Protein AF-D7FZD8-F1 (afdb_monomer)

Nearest PDB structures (foldseek):
  8kb7-assembly1_A  TM=3.047E-01  e=3.919E-05  Homo sapiens
  7e9k-assembly1_A  TM=3.066E-01  e=3.919E-05  Bos taurus
  7e9k-assembly1_B  TM=3.162E-01  e=1.524E-04  Bos taurus
  8kb7-assembly1_B  TM=3.286E-01  e=3.004E-04  Homo sapiens
  8kb7-assembly1_D  TM=3.289E-01  e=3.846E-04  Homo sapiens

Solvent-accessible surface area (backbone atoms only — not comparable to full-atom values): 16915 Å² total; per-residue (Å²): 127,73,61,35,34,37,33,26,51,37,40,35,33,48,98,88,51,72,50,75,47,62,30,33,62,33,88,77,43,62,87,72,62,74,80,76,77,66,96,85,52,56,71,44,66,38,31,38,53,41,29,22,38,63,27,53,37,70,66,43,19,54,55,44,26,55,20,35,44,66,83,50,41,65,59,49,68,79,33,78,82,47,27,38,36,36,31,57,79,52,80,88,36,50,62,53,52,43,50,61,36,42,77,75,68,41,57,66,93,37,55,38,72,34,59,52,37,38,21,58,37,72,47,70,56,78,70,29,39,62,100,44,54,56,66,68,40,43,51,51,50,44,58,74,62,40,59,56,59,52,51,47,41,71,76,37,70,93,51,86,81,76,87,84,81,85,72,76,54,70,69,62,52,39,52,52,30,44,67,37,79,58,45,76,46,63,71,54,80,77,59,66,48,53,77,49,27,50,82,47,30,25,36,41,37,45,40,22,65,55,35,77,66,79,60,51,61,78,27,44,64,84,82,86,83,90,82,91,78,85,80,66,82,81,86,82,85,87,90,74,96,53,53,34,46,51,44,67,48,64,30,73,97,52,88,80,42,51,63,71,50,85,62,84,73,58,58,67,57,55,50,51,52,52,52,50,44,54,51,52,39,54,53,54,59,72,69,49,81,132

Radius of gyration: 23.18 Å; Cα contacts (8 Å, |Δi|>4): 447; chains: 1; bounding box: 53×37×74 Å

Organism: Ectocarpus siliculosus (NCBI:txid2880)

Mean predicted aligned error: 13.73 Å

Structure (mmCIF, N/CA/C/O backbone):
data_AF-D7FZD8-F1
#
_entry.id   AF-D7FZD8-F1
#
loop_
_atom_site.group_PDB
_atom_site.id
_atom_site.type_symbol
_atom_site.label_atom_id
_atom_site.label_alt_id
_atom_site.label_comp_id
_atom_site.label_asym_id
_atom_site.label_entity_id
_atom_site.label_seq_id
_atom_site.pdbx_PDB_ins_code
_atom_site.Cartn_x
_atom_site.Cartn_y
_atom_site.Cartn_z
_atom_site.occupancy
_atom_site.B_iso_or_equiv
_atom_site.auth_seq_id
_atom_site.auth_comp_id
_atom_site.auth_asym_id
_atom_site.auth_atom_id
_atom_site.pdbx_PDB_model_num
ATOM 1 N N . MET A 1 1 ? 12.758 -5.131 -33.859 1.00 65.00 1 MET A N 1
ATOM 2 C CA . MET A 1 1 ? 12.127 -4.155 -32.945 1.00 65.00 1 MET A CA 1
ATOM 3 C C . MET A 1 1 ? 13.054 -2.961 -32.854 1.00 65.00 1 MET A C 1
ATOM 5 O O . MET A 1 1 ? 14.249 -3.163 -33.013 1.0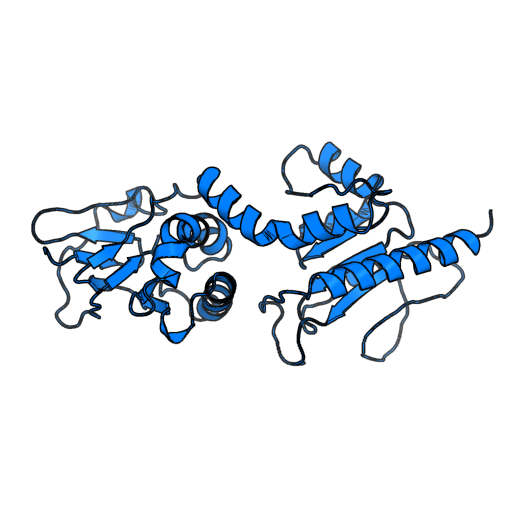0 65.00 1 MET A O 1
ATOM 9 N N . ALA A 1 2 ? 12.520 -1.748 -32.719 1.00 74.81 2 ALA A N 1
ATOM 10 C CA . ALA A 1 2 ? 13.360 -0.574 -32.500 1.00 74.81 2 ALA A CA 1
ATOM 11 C C . ALA A 1 2 ? 13.780 -0.540 -31.027 1.00 74.81 2 ALA A C 1
ATOM 13 O O . ALA A 1 2 ? 12.929 -0.743 -30.161 1.00 74.81 2 ALA A O 1
ATOM 14 N N . ASP A 1 3 ? 15.060 -0.288 -30.771 1.00 86.69 3 ASP A N 1
ATOM 15 C CA . ASP A 1 3 ? 15.600 -0.124 -29.423 1.00 86.69 3 ASP A CA 1
ATOM 16 C C . ASP A 1 3 ? 14.908 1.044 -28.715 1.00 86.69 3 ASP A C 1
ATOM 18 O O . ASP A 1 3 ? 14.736 2.121 -29.296 1.00 86.69 3 ASP A O 1
ATOM 22 N N . VAL A 1 4 ? 14.506 0.848 -27.457 1.00 94.00 4 VAL A N 1
ATOM 23 C CA . VAL A 1 4 ? 13.849 1.889 -26.661 1.00 94.00 4 VAL A CA 1
ATOM 24 C C . VAL A 1 4 ? 14.74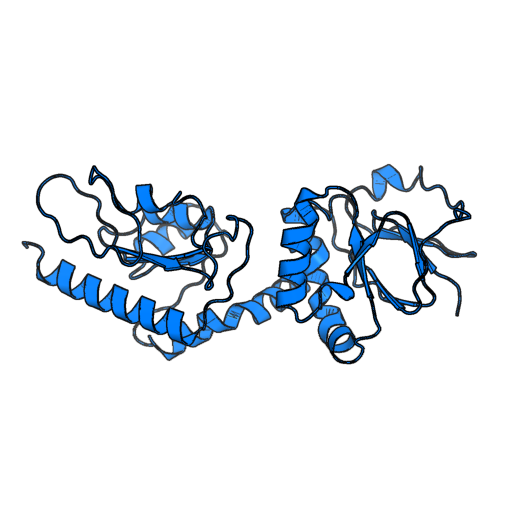2 2.281 -25.500 1.00 94.00 4 VAL A C 1
ATOM 26 O O . VAL A 1 4 ? 15.159 1.457 -24.690 1.00 94.00 4 VAL A O 1
ATOM 29 N N . TYR A 1 5 ? 14.983 3.576 -25.377 1.00 94.50 5 TYR A N 1
ATOM 30 C CA . TYR A 1 5 ? 15.711 4.161 -24.269 1.00 94.50 5 TYR A CA 1
ATOM 31 C C . TYR A 1 5 ? 14.741 4.870 -23.343 1.00 94.50 5 TYR A C 1
ATOM 33 O O . TYR A 1 5 ? 13.788 5.508 -23.797 1.00 94.50 5 TYR A O 1
ATOM 41 N N . PHE A 1 6 ? 14.984 4.788 -22.038 1.00 94.12 6 PHE A N 1
ATOM 42 C CA . PHE A 1 6 ? 14.217 5.554 -21.066 1.00 94.12 6 PHE A CA 1
ATOM 43 C C . PHE A 1 6 ? 15.036 5.972 -19.856 1.00 94.12 6 PHE A C 1
ATOM 45 O O . PHE A 1 6 ? 16.148 5.496 -19.630 1.00 94.12 6 PHE A O 1
ATOM 52 N N . ASN A 1 7 ? 14.509 6.909 -19.071 1.00 92.25 7 ASN A N 1
ATOM 53 C CA . ASN A 1 7 ? 15.199 7.425 -17.892 1.00 92.25 7 ASN A CA 1
ATOM 54 C C . ASN A 1 7 ? 14.341 7.387 -16.618 1.00 92.25 7 ASN A C 1
ATOM 56 O O . ASN A 1 7 ? 13.160 7.034 -16.630 1.00 92.25 7 ASN A O 1
ATOM 60 N N . SER A 1 8 ? 14.936 7.794 -15.495 1.00 91.38 8 SER A N 1
ATOM 61 C CA . SER A 1 8 ? 14.278 7.851 -14.183 1.00 91.38 8 SER A CA 1
ATOM 62 C C . SER A 1 8 ? 13.095 8.823 -14.114 1.00 91.38 8 SER A C 1
ATOM 64 O O . SER A 1 8 ? 12.335 8.771 -13.155 1.00 91.38 8 SER A O 1
ATOM 66 N N . PHE A 1 9 ? 12.942 9.717 -15.093 1.00 90.25 9 PHE A N 1
ATOM 67 C CA . PHE A 1 9 ? 11.817 10.650 -15.194 1.00 90.25 9 PHE A CA 1
ATOM 68 C C . PHE A 1 9 ? 10.656 10.097 -16.024 1.00 90.25 9 PHE A C 1
ATOM 70 O O . PHE A 1 9 ? 9.618 10.749 -16.109 1.00 90.25 9 PHE A O 1
ATOM 77 N N . GLY A 1 10 ? 10.820 8.909 -16.610 1.00 89.81 10 GLY A N 1
ATOM 78 C CA . GLY A 1 10 ? 9.840 8.314 -17.510 1.00 89.81 10 GLY A CA 1
ATOM 79 C C . GLY A 1 10 ? 9.892 8.894 -18.920 1.00 89.81 10 GLY A C 1
ATOM 80 O O . GLY A 1 10 ? 8.944 8.723 -19.657 1.00 89.81 10 GLY A O 1
ATOM 81 N N . PHE A 1 11 ? 10.943 9.604 -19.334 1.00 91.81 11 PHE A N 1
ATOM 82 C CA . PHE A 1 11 ? 11.069 9.980 -20.749 1.00 91.81 11 PHE A CA 1
ATOM 83 C C . PHE A 1 11 ? 11.517 8.774 -21.557 1.00 91.81 11 PHE A C 1
ATOM 85 O O . PHE A 1 11 ? 12.423 8.074 -21.107 1.00 91.81 11 PHE A O 1
ATOM 92 N N . PHE A 1 12 ? 10.912 8.572 -22.727 1.00 91.00 12 PHE A N 1
ATOM 93 C CA . PHE A 1 12 ? 11.214 7.469 -23.637 1.00 91.00 12 PHE A CA 1
ATOM 94 C C . PHE A 1 12 ? 11.629 8.013 -24.997 1.00 91.00 12 PHE A C 1
ATOM 96 O O . PHE A 1 12 ? 11.088 9.023 -25.451 1.00 91.00 12 PHE A O 1
ATOM 103 N N . TRP A 1 13 ? 12.573 7.360 -25.659 1.00 92.44 13 TRP A N 1
ATOM 104 C CA . TRP A 1 13 ? 12.990 7.736 -27.002 1.00 92.44 13 TRP A CA 1
ATOM 105 C C . TRP A 1 13 ? 13.622 6.563 -27.739 1.00 92.44 13 TRP A C 1
ATOM 107 O O . TRP A 1 13 ? 14.098 5.611 -27.124 1.00 92.44 13 TRP A O 1
ATOM 117 N N . ASN A 1 14 ? 13.635 6.657 -29.059 1.00 90.44 14 ASN A N 1
ATOM 118 C CA . ASN A 1 14 ? 14.442 5.823 -29.937 1.00 90.44 14 ASN A CA 1
ATOM 119 C C . ASN A 1 14 ? 15.155 6.726 -30.961 1.00 90.44 14 ASN A C 1
ATOM 121 O O . ASN A 1 14 ? 15.325 7.929 -30.738 1.00 90.44 14 ASN A O 1
ATOM 125 N N . ASP A 1 15 ? 15.609 6.140 -32.061 1.00 85.38 15 ASP A N 1
ATOM 126 C CA . ASP A 1 15 ? 16.259 6.827 -33.176 1.00 85.38 15 ASP A CA 1
ATOM 127 C C . ASP A 1 15 ? 15.338 7.815 -33.919 1.00 85.38 15 ASP A C 1
ATOM 129 O O . ASP A 1 15 ? 15.829 8.776 -34.515 1.00 85.38 15 ASP A O 1
ATOM 133 N N . LYS A 1 16 ? 14.016 7.616 -33.868 1.00 86.50 16 LYS A N 1
ATOM 134 C CA . LYS A 1 16 ? 13.024 8.371 -34.656 1.00 86.50 16 LYS A CA 1
ATOM 135 C C . LYS A 1 16 ? 12.164 9.306 -33.816 1.00 86.50 16 LYS A C 1
ATOM 137 O O . LYS A 1 16 ? 11.913 10.444 -34.205 1.00 86.50 16 LYS A O 1
ATOM 142 N N . ASP A 1 17 ? 11.750 8.835 -32.650 1.00 88.81 17 ASP A N 1
ATOM 143 C CA . ASP A 1 17 ? 10.683 9.407 -31.850 1.00 88.81 17 ASP A CA 1
ATOM 144 C C . ASP A 1 17 ? 11.118 9.622 -30.401 1.00 88.81 17 ASP A C 1
ATOM 146 O O . ASP A 1 17 ? 12.007 8.963 -29.857 1.00 88.81 17 ASP A O 1
ATOM 150 N N . SER A 1 18 ? 10.435 10.553 -29.739 1.00 88.25 18 SER A N 1
ATOM 151 C CA . SER A 1 18 ? 10.536 10.731 -28.294 1.00 88.25 18 SER A CA 1
ATOM 152 C C . SER A 1 18 ? 9.159 10.944 -27.695 1.00 88.25 18 SER A C 1
ATOM 154 O O . SER A 1 18 ? 8.407 11.800 -28.163 1.00 88.25 18 SER A O 1
ATOM 156 N N . VAL A 1 19 ? 8.865 10.223 -26.621 1.00 87.88 19 VAL A N 1
ATOM 157 C CA . VAL A 1 19 ? 7.636 10.352 -25.848 1.00 87.88 19 VAL A CA 1
ATOM 158 C C . VAL A 1 19 ? 7.975 10.960 -24.495 1.00 87.88 19 VAL A C 1
ATOM 160 O O . VAL A 1 19 ? 8.707 10.389 -23.683 1.00 87.88 19 VAL A O 1
ATOM 163 N N . VAL A 1 20 ? 7.406 12.135 -24.246 1.00 86.00 20 VAL A N 1
ATOM 164 C CA . VAL A 1 20 ? 7.428 12.794 -22.942 1.00 86.00 20 VAL A CA 1
ATOM 165 C C . VAL A 1 20 ? 6.068 12.531 -22.294 1.00 86.00 20 VAL A C 1
ATOM 167 O O . VAL A 1 20 ? 5.099 13.209 -22.646 1.00 86.00 20 VAL A O 1
ATOM 170 N N . PRO A 1 21 ? 5.934 11.537 -21.395 1.00 83.31 21 PRO A N 1
ATOM 171 C CA . PRO A 1 21 ? 4.668 11.303 -20.722 1.00 83.31 21 PRO A CA 1
ATOM 172 C C . PRO A 1 21 ? 4.262 12.522 -19.908 1.00 83.31 21 PRO A C 1
ATOM 174 O O . PRO A 1 21 ? 5.095 13.278 -19.401 1.00 83.31 21 PRO A O 1
ATOM 177 N N . ASN A 1 22 ? 2.956 12.671 -19.728 1.00 82.56 22 ASN A N 1
ATOM 178 C CA . ASN A 1 22 ? 2.372 13.728 -18.918 1.00 82.56 22 ASN A CA 1
ATOM 179 C C . ASN A 1 22 ? 2.521 13.402 -17.419 1.00 82.56 22 ASN A C 1
ATOM 181 O O . ASN A 1 22 ? 1.531 13.220 -16.725 1.00 82.56 22 ASN A O 1
ATOM 185 N N . ALA A 1 23 ? 3.762 13.278 -16.947 1.00 81.44 23 ALA A N 1
ATOM 186 C CA . ALA A 1 23 ? 4.138 12.940 -15.575 1.00 81.44 23 ALA A CA 1
ATOM 187 C C . ALA A 1 23 ? 4.729 14.158 -14.841 1.00 81.44 23 ALA A C 1
ATOM 189 O O . ALA A 1 23 ? 4.916 15.233 -15.427 1.00 81.44 23 ALA A O 1
ATOM 190 N N . CYS A 1 24 ? 5.049 14.014 -13.553 1.00 77.50 24 CYS A N 1
ATOM 191 C CA . CYS A 1 24 ? 5.733 15.064 -12.796 1.00 77.50 24 CYS A CA 1
ATOM 192 C C . CYS A 1 24 ? 7.026 15.523 -13.485 1.00 77.50 24 CYS A C 1
ATOM 194 O O . CYS A 1 24 ? 7.810 14.708 -13.968 1.00 77.50 24 CYS A O 1
ATOM 196 N N . LEU A 1 25 ? 7.259 16.840 -13.499 1.00 80.00 25 LEU A N 1
ATOM 197 C CA . LEU A 1 25 ? 8.424 17.506 -14.107 1.00 80.00 25 LEU A CA 1
ATOM 198 C C . LEU A 1 25 ? 8.542 17.403 -15.639 1.00 80.00 25 LEU A C 1
ATOM 200 O O . LEU A 1 25 ? 9.464 17.987 -16.206 1.00 80.00 25 LEU A O 1
ATOM 204 N N . SER A 1 26 ? 7.602 16.749 -16.327 1.00 78.12 26 SER A N 1
ATOM 205 C CA . SER A 1 26 ? 7.619 16.601 -17.792 1.00 78.12 26 SER A CA 1
ATOM 206 C C . SER A 1 26 ? 7.700 17.938 -18.535 1.00 78.12 26 SER A C 1
ATOM 208 O O . SER A 1 26 ? 8.578 18.135 -19.371 1.00 78.12 26 SER A O 1
ATOM 210 N N . ARG A 1 27 ? 6.851 18.904 -18.162 1.00 74.88 27 ARG A N 1
ATOM 211 C CA . ARG A 1 27 ? 6.825 20.249 -18.767 1.00 74.88 27 ARG A CA 1
ATOM 212 C C . ARG A 1 27 ? 8.081 21.074 -18.494 1.00 74.88 27 ARG A C 1
ATOM 214 O O . ARG A 1 27 ? 8.435 21.917 -19.306 1.00 74.88 27 ARG A O 1
ATOM 221 N N . GLN A 1 28 ? 8.730 20.857 -17.352 1.00 76.94 28 GLN A N 1
ATOM 222 C CA . GLN A 1 28 ? 9.912 21.622 -16.946 1.00 76.94 28 GLN A CA 1
ATOM 223 C C . GLN A 1 28 ? 11.194 21.062 -17.570 1.00 76.94 28 GLN A C 1
ATOM 225 O O . GLN A 1 28 ? 12.091 21.823 -17.917 1.00 76.94 28 GLN A O 1
ATOM 230 N N . LEU A 1 29 ? 11.278 19.737 -17.721 1.00 76.44 29 LEU A N 1
ATOM 231 C CA . LEU A 1 29 ? 12.498 19.051 -18.148 1.00 76.44 29 LEU A CA 1
ATOM 232 C C . LEU A 1 29 ? 12.482 18.599 -19.612 1.00 76.44 29 LEU A C 1
ATOM 234 O O . LEU A 1 29 ? 13.539 18.232 -20.121 1.00 76.44 29 LEU A O 1
ATOM 238 N N . GLY A 1 30 ? 11.338 18.657 -20.303 1.00 68.44 30 GLY A N 1
ATOM 239 C CA . GLY A 1 30 ? 11.232 18.258 -21.713 1.00 68.44 30 GLY A CA 1
ATOM 240 C C . GLY A 1 30 ? 12.211 18.997 -22.635 1.00 68.44 30 GLY A C 1
ATOM 241 O O . GLY A 1 30 ? 12.759 18.393 -23.550 1.00 68.44 30 GLY A O 1
ATOM 242 N N . ASN A 1 31 ? 12.521 20.262 -22.333 1.00 63.31 31 ASN A N 1
ATOM 243 C CA . ASN A 1 31 ? 13.456 21.079 -23.118 1.00 63.31 31 ASN A CA 1
ATOM 244 C C . ASN A 1 31 ? 14.938 20.803 -22.804 1.00 63.31 31 ASN A C 1
ATOM 246 O O . ASN A 1 31 ? 15.805 21.159 -23.593 1.00 63.31 31 ASN A O 1
ATOM 250 N N . ILE A 1 32 ? 15.241 20.175 -21.661 1.00 65.50 32 ILE A N 1
ATOM 251 C CA . ILE A 1 32 ? 16.613 19.862 -21.203 1.00 65.50 32 ILE A CA 1
ATOM 252 C C . ILE A 1 32 ? 16.953 18.394 -21.528 1.00 65.50 32 ILE A C 1
ATOM 254 O O . ILE A 1 32 ? 17.961 17.832 -21.095 1.00 65.50 32 ILE A O 1
ATOM 258 N N . PHE A 1 33 ? 16.089 17.727 -22.293 1.00 69.81 33 PHE A N 1
ATOM 259 C CA . PHE A 1 33 ? 16.197 16.310 -22.557 1.00 69.81 33 PHE A CA 1
ATOM 260 C C . PHE A 1 33 ? 17.354 15.997 -23.521 1.00 69.81 33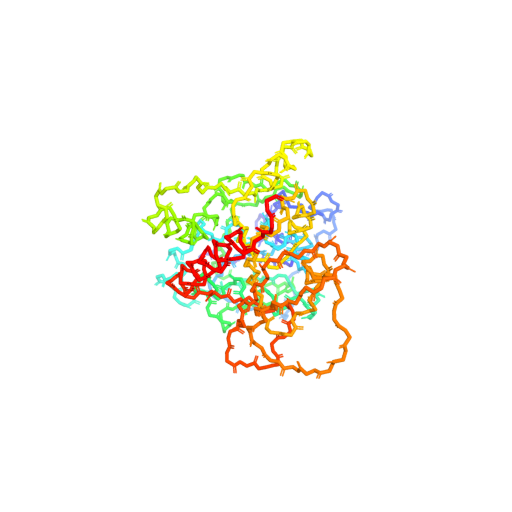 PHE A C 1
ATOM 262 O O . PHE A 1 33 ? 17.215 16.051 -24.741 1.00 69.81 33 PHE A O 1
ATOM 269 N N . ASN A 1 34 ? 18.517 15.655 -22.960 1.00 68.00 34 ASN A N 1
ATOM 270 C CA . ASN A 1 34 ? 19.664 15.203 -23.737 1.00 68.00 34 ASN A CA 1
ATOM 271 C C . ASN A 1 34 ? 19.446 13.759 -24.223 1.00 68.00 34 ASN A C 1
ATOM 273 O O . ASN A 1 34 ? 19.528 12.812 -23.430 1.00 68.00 34 ASN A O 1
ATOM 277 N N . ARG A 1 35 ? 19.200 13.626 -25.533 1.00 70.69 35 ARG A N 1
ATOM 278 C CA . ARG A 1 35 ? 19.007 12.360 -26.261 1.00 70.69 35 ARG A CA 1
ATOM 279 C C . ARG A 1 35 ? 20.288 11.542 -26.427 1.00 70.69 35 ARG A C 1
ATOM 281 O O . ARG A 1 35 ? 20.219 10.447 -26.978 1.00 70.69 35 ARG A O 1
ATOM 288 N N . SER A 1 36 ? 21.441 12.039 -25.972 1.00 74.56 36 SER A N 1
ATOM 289 C CA . SER A 1 36 ? 22.679 11.274 -26.058 1.00 74.56 36 SER A CA 1
ATOM 290 C C . SER A 1 36 ? 22.541 9.942 -25.314 1.00 74.56 36 SER A C 1
ATOM 292 O O . SER A 1 36 ? 22.185 9.887 -24.126 1.00 74.56 36 SER A O 1
ATOM 294 N N . VAL A 1 37 ? 22.801 8.865 -26.056 1.00 70.62 37 VAL A N 1
ATOM 295 C CA . VAL A 1 37 ? 22.901 7.501 -25.542 1.00 70.62 37 VAL A CA 1
ATOM 296 C C . VAL A 1 37 ? 24.269 7.387 -24.863 1.00 70.62 37 VAL A C 1
ATOM 298 O O . VAL A 1 37 ? 25.289 7.562 -25.531 1.00 70.62 37 VAL A O 1
ATOM 301 N N . PRO A 1 38 ? 24.335 7.187 -23.536 1.00 71.81 38 PRO A N 1
ATOM 302 C CA . PRO A 1 38 ? 25.599 6.926 -22.859 1.00 71.81 38 PRO A CA 1
ATOM 303 C C . PRO A 1 38 ? 26.207 5.611 -23.364 1.00 71.81 38 PRO A C 1
ATOM 305 O O . PRO A 1 38 ? 25.471 4.662 -23.612 1.00 71.81 38 PRO A O 1
ATOM 308 N N . LEU A 1 39 ? 27.537 5.543 -23.464 1.00 71.19 39 LEU A N 1
ATOM 309 C CA . LEU A 1 39 ? 28.256 4.333 -23.895 1.00 71.19 39 LEU A CA 1
ATOM 310 C C . LEU A 1 39 ? 28.124 3.158 -22.908 1.00 71.19 39 LEU A C 1
ATOM 312 O O . LEU A 1 39 ? 28.308 2.016 -23.306 1.00 71.19 39 LEU A O 1
ATOM 316 N N . ASP A 1 40 ? 27.797 3.438 -21.645 1.00 79.19 40 ASP A N 1
ATOM 317 C CA . ASP A 1 40 ? 27.652 2.451 -20.571 1.00 79.19 40 ASP A CA 1
ATOM 318 C C . ASP A 1 40 ? 26.252 2.564 -19.949 1.00 79.19 40 ASP A C 1
ATOM 320 O O . ASP A 1 40 ? 26.042 3.183 -18.901 1.00 79.19 40 ASP A O 1
ATOM 324 N N . ILE A 1 41 ? 25.250 2.085 -20.690 1.00 90.31 41 ILE A N 1
ATOM 325 C CA . ILE A 1 41 ? 23.847 2.099 -20.276 1.00 90.31 41 ILE A CA 1
ATOM 326 C C . ILE A 1 41 ? 23.397 0.682 -19.926 1.00 90.31 41 ILE A C 1
ATOM 328 O O . ILE A 1 41 ? 23.604 -0.255 -20.694 1.00 90.31 41 ILE A O 1
ATOM 332 N N . GLU A 1 42 ? 22.759 0.527 -18.764 1.00 93.12 42 GLU A N 1
ATOM 333 C CA . GLU A 1 42 ? 22.149 -0.747 -18.380 1.00 93.12 42 GLU A CA 1
ATOM 334 C C . GLU A 1 42 ? 21.127 -1.169 -19.447 1.00 93.12 42 GLU A C 1
ATOM 336 O O . GLU A 1 42 ? 20.300 -0.359 -19.879 1.00 93.12 42 GLU A O 1
ATOM 341 N N . SER A 1 43 ? 21.195 -2.432 -19.870 1.00 94.94 43 SER A N 1
ATOM 342 C CA . SER A 1 43 ? 20.386 -2.978 -20.957 1.00 94.94 43 SER A CA 1
ATOM 343 C C . SER A 1 43 ? 19.580 -4.182 -20.485 1.00 94.94 43 SER A C 1
ATOM 345 O O . SER A 1 43 ? 20.130 -5.091 -19.864 1.00 94.94 43 SER A O 1
ATOM 347 N N . PHE A 1 44 ? 18.291 -4.216 -20.820 1.00 95.75 44 PHE A N 1
ATOM 348 C CA . PHE A 1 44 ? 17.399 -5.338 -20.519 1.00 95.75 44 PHE A CA 1
ATOM 349 C C . PHE A 1 44 ? 16.651 -5.789 -21.773 1.00 95.75 44 PHE A C 1
ATOM 351 O O . PHE A 1 44 ? 16.366 -4.992 -22.661 1.00 95.75 44 PHE A O 1
ATOM 358 N N . GLU A 1 45 ? 16.289 -7.066 -21.853 1.00 96.56 45 GLU A N 1
ATOM 359 C CA . GLU A 1 45 ? 15.499 -7.554 -22.987 1.00 96.56 45 GLU A CA 1
ATOM 360 C C . GLU A 1 45 ? 14.062 -7.011 -22.930 1.00 96.56 45 GLU A C 1
ATOM 362 O O . GLU A 1 45 ? 13.596 -6.393 -23.886 1.00 96.56 45 GLU A O 1
ATOM 367 N N . LYS A 1 46 ? 13.382 -7.182 -21.787 1.00 97.44 46 LYS A N 1
ATOM 368 C CA . LYS A 1 46 ? 11.987 -6.769 -21.570 1.00 97.44 46 LYS A CA 1
ATOM 369 C C . LYS A 1 46 ? 11.827 -6.084 -20.219 1.00 97.44 46 LYS A C 1
ATOM 371 O O . LYS A 1 46 ? 12.305 -6.587 -19.198 1.00 97.44 46 LYS A O 1
ATOM 376 N N . VAL A 1 47 ? 11.119 -4.958 -20.196 1.00 97.44 47 VAL A N 1
ATOM 377 C CA . VAL A 1 47 ? 10.923 -4.182 -18.968 1.00 97.44 47 VAL A CA 1
ATOM 378 C C . VAL A 1 47 ? 9.550 -3.520 -18.898 1.00 97.44 47 VAL A C 1
ATOM 380 O O . VAL A 1 47 ? 9.091 -2.915 -19.863 1.00 97.44 47 VAL A O 1
ATOM 383 N N . VAL A 1 48 ? 8.909 -3.589 -17.732 1.00 97.69 48 VAL A N 1
ATOM 384 C CA . VAL A 1 48 ? 7.786 -2.717 -17.364 1.00 97.69 48 VAL A CA 1
ATOM 385 C C . VAL A 1 48 ? 8.340 -1.449 -16.731 1.00 97.69 48 VAL A C 1
ATOM 387 O O . VAL A 1 48 ? 9.128 -1.513 -15.785 1.00 97.69 48 VAL A O 1
ATOM 390 N N . VAL A 1 49 ? 7.923 -0.284 -17.228 1.00 96.31 49 VAL A N 1
ATOM 391 C CA . VAL A 1 49 ? 8.487 0.999 -16.787 1.00 96.31 49 VAL A CA 1
ATOM 392 C C . VAL A 1 49 ? 7.542 1.749 -15.851 1.00 96.31 49 VAL A C 1
ATOM 394 O O . VAL A 1 49 ? 6.522 2.298 -16.268 1.00 96.31 49 VAL A O 1
ATOM 397 N N . LEU A 1 50 ? 7.933 1.840 -14.576 1.00 95.81 50 LEU A N 1
ATOM 398 C CA . LEU A 1 50 ? 7.248 2.617 -13.534 1.00 95.81 50 LEU A CA 1
ATOM 399 C C . LEU A 1 50 ? 7.986 3.913 -13.169 1.00 95.81 50 LEU A C 1
ATOM 401 O O . LEU A 1 50 ? 7.615 4.599 -12.210 1.00 95.81 50 LEU A O 1
ATOM 405 N N . THR A 1 51 ? 9.034 4.275 -13.912 1.00 94.88 51 THR A N 1
ATOM 406 C CA . THR A 1 51 ? 9.789 5.506 -13.666 1.00 94.88 51 THR A CA 1
ATOM 407 C C . THR A 1 51 ? 8.923 6.743 -13.901 1.00 94.88 51 THR A C 1
ATOM 409 O O . THR A 1 51 ? 8.049 6.764 -14.770 1.00 94.88 51 THR A O 1
ATOM 412 N N . GLN A 1 52 ? 9.142 7.770 -13.079 1.00 91.31 52 GLN A N 1
ATOM 413 C CA . GLN A 1 52 ? 8.573 9.105 -13.244 1.00 91.31 52 GLN A CA 1
ATOM 414 C C . GLN A 1 52 ? 9.310 10.122 -12.365 1.00 91.31 52 GLN A C 1
ATOM 416 O O . GLN A 1 52 ? 9.975 9.758 -11.387 1.00 91.31 52 GLN A O 1
ATOM 421 N N . GLY A 1 53 ? 9.144 11.415 -12.663 1.00 88.31 53 GLY A N 1
ATOM 422 C CA . GLY A 1 53 ? 9.583 12.484 -11.766 1.00 88.31 53 GLY A CA 1
ATOM 423 C C . GLY A 1 53 ? 9.008 12.303 -10.357 1.00 88.31 53 GLY A C 1
ATOM 424 O O . GLY A 1 53 ? 7.824 12.041 -10.203 1.00 88.31 53 GLY A O 1
ATOM 425 N N . TYR A 1 54 ? 9.859 12.406 -9.333 1.00 87.94 54 TYR A N 1
ATOM 426 C CA . TYR A 1 54 ? 9.506 12.159 -7.923 1.00 87.94 54 TYR A CA 1
ATOM 427 C C . TYR A 1 54 ? 8.954 10.764 -7.599 1.00 87.94 54 TYR A C 1
ATOM 429 O O . TYR A 1 54 ? 8.529 10.553 -6.467 1.00 87.94 54 TYR A O 1
ATOM 437 N N . GLY A 1 55 ? 8.992 9.793 -8.518 1.00 87.25 55 GLY A N 1
ATOM 438 C CA . GLY A 1 55 ? 8.438 8.453 -8.286 1.00 87.25 55 GLY A CA 1
ATOM 439 C C . GLY A 1 55 ? 9.136 7.647 -7.183 1.00 87.25 55 GLY A C 1
ATOM 440 O O . GLY A 1 55 ? 8.696 6.555 -6.868 1.00 87.25 55 GLY A O 1
ATOM 441 N N . ASP A 1 56 ? 10.212 8.168 -6.593 1.00 86.00 56 ASP A N 1
ATOM 442 C CA . ASP A 1 56 ? 10.909 7.649 -5.411 1.00 86.00 56 ASP A CA 1
ATOM 443 C C . ASP A 1 56 ? 10.452 8.322 -4.102 1.00 86.00 56 ASP A C 1
ATOM 445 O O . ASP A 1 56 ? 11.084 8.192 -3.055 1.00 86.00 56 ASP A O 1
ATOM 449 N N . SER A 1 57 ? 9.425 9.165 -4.155 1.00 82.88 57 SER A N 1
ATOM 450 C CA . SER A 1 57 ? 8.751 9.682 -2.969 1.00 82.88 57 SER A CA 1
ATOM 451 C C . SER A 1 57 ? 7.491 8.877 -2.724 1.00 82.88 57 SER A C 1
ATOM 453 O O . SER A 1 57 ? 6.824 8.476 -3.670 1.00 82.88 57 SER A O 1
ATOM 455 N N . TYR A 1 58 ? 7.173 8.638 -1.455 1.00 75.56 58 TYR A N 1
ATOM 456 C CA . TYR A 1 58 ? 6.137 7.686 -1.070 1.00 75.56 58 TYR A CA 1
ATOM 457 C C . TYR A 1 58 ? 4.799 7.930 -1.784 1.00 75.56 58 TYR A C 1
ATOM 459 O O . TYR A 1 58 ? 4.284 7.033 -2.443 1.00 75.56 58 TYR A O 1
ATOM 467 N N . TYR A 1 59 ? 4.285 9.165 -1.735 1.00 80.44 59 TYR A N 1
ATOM 468 C CA . TYR A 1 59 ? 3.029 9.528 -2.397 1.00 80.44 59 TYR A CA 1
ATOM 469 C C . TYR A 1 59 ? 3.083 9.258 -3.904 1.00 80.44 59 TYR A C 1
ATOM 471 O O . TYR A 1 59 ? 2.267 8.507 -4.426 1.00 80.44 59 TYR A O 1
ATOM 479 N N . HIS A 1 60 ? 4.069 9.829 -4.597 1.00 84.69 60 HIS A N 1
ATOM 480 C CA . HIS A 1 60 ? 4.195 9.687 -6.045 1.00 84.69 60 HIS A CA 1
ATOM 481 C C . HIS A 1 60 ? 4.479 8.236 -6.450 1.00 84.69 60 HIS A C 1
ATOM 483 O O . HIS A 1 60 ? 4.060 7.796 -7.513 1.00 84.69 60 HIS A O 1
ATOM 489 N N . PHE A 1 61 ? 5.151 7.448 -5.614 1.00 88.50 61 PHE A N 1
ATOM 490 C CA . PHE A 1 61 ? 5.302 6.031 -5.889 1.00 88.50 61 PHE A CA 1
ATOM 491 C C . PHE A 1 61 ? 3.949 5.325 -5.807 1.00 88.50 61 PHE A C 1
ATOM 493 O O . PHE A 1 61 ? 3.492 4.788 -6.806 1.00 88.50 61 PHE A O 1
ATOM 500 N N . VAL A 1 62 ? 3.277 5.365 -4.657 1.00 78.38 62 VAL A N 1
ATOM 501 C CA . VAL A 1 62 ? 2.052 4.586 -4.411 1.00 78.38 62 VAL A CA 1
ATOM 502 C C . VAL A 1 62 ? 0.906 5.027 -5.323 1.00 78.38 62 VAL A C 1
ATOM 504 O O . VAL A 1 62 ? 0.230 4.209 -5.944 1.00 78.38 62 VAL A O 1
ATOM 507 N N . VAL A 1 63 ? 0.695 6.336 -5.424 1.00 77.88 63 VAL A N 1
ATOM 508 C CA . VAL A 1 63 ? -0.496 6.910 -6.054 1.00 77.88 63 VAL A CA 1
ATOM 509 C C . VAL A 1 63 ? -0.350 7.020 -7.574 1.00 77.88 63 VAL A C 1
ATOM 511 O O . VAL A 1 63 ? -1.337 6.913 -8.300 1.00 77.88 63 VAL A O 1
ATOM 514 N N . GLU A 1 64 ? 0.864 7.195 -8.088 1.00 83.75 64 GLU A N 1
ATOM 515 C CA . GLU A 1 64 ? 1.091 7.509 -9.506 1.00 83.75 64 GLU A CA 1
ATOM 516 C C . GLU A 1 64 ? 1.945 6.460 -10.232 1.00 83.75 64 GLU A C 1
ATOM 518 O O . GLU A 1 64 ? 1.703 6.180 -11.402 1.00 83.75 64 GLU A O 1
ATOM 523 N N . SER A 1 65 ? 2.922 5.826 -9.575 1.00 91.38 65 SER A N 1
ATOM 524 C CA . SER A 1 65 ? 3.705 4.742 -10.190 1.00 91.38 65 SER A CA 1
ATOM 525 C C . SER A 1 65 ? 3.077 3.371 -9.992 1.00 91.38 65 SER A C 1
ATOM 527 O O . SER A 1 65 ? 2.735 2.709 -10.968 1.00 91.38 65 SER A O 1
ATOM 529 N N . LEU A 1 66 ? 2.920 2.949 -8.742 1.00 88.75 66 LEU A N 1
ATOM 530 C CA . LEU A 1 66 ? 2.440 1.630 -8.353 1.00 88.75 66 LEU A CA 1
ATOM 531 C C . LEU A 1 66 ? 1.010 1.390 -8.829 1.00 88.75 66 LEU A C 1
ATOM 533 O O . LEU A 1 66 ? 0.708 0.313 -9.331 1.00 88.75 66 LEU A O 1
ATOM 537 N N . SER A 1 67 ? 0.152 2.410 -8.747 1.00 84.06 67 SER A N 1
ATOM 538 C CA . SER A 1 67 ? -1.235 2.327 -9.210 1.00 84.06 67 SER A CA 1
ATOM 539 C C . SER A 1 67 ? -1.366 1.950 -10.684 1.00 84.06 67 SER A C 1
ATOM 541 O O . SER A 1 67 ? -2.408 1.440 -11.066 1.00 84.06 67 SER A O 1
ATOM 543 N N . ARG A 1 68 ? -0.329 2.141 -11.512 1.00 90.19 68 ARG A N 1
ATOM 544 C CA . ARG A 1 68 ? -0.323 1.743 -12.928 1.00 90.19 68 ARG A CA 1
ATOM 545 C C . ARG A 1 68 ? -0.016 0.261 -13.146 1.00 90.19 68 ARG A C 1
ATOM 547 O O . ARG A 1 68 ? -0.337 -0.272 -14.205 1.00 90.19 68 ARG A O 1
ATOM 554 N N . LEU A 1 69 ? 0.606 -0.397 -12.168 1.00 91.44 69 LEU A N 1
ATOM 555 C CA . LEU A 1 69 ? 1.048 -1.786 -12.276 1.00 91.44 69 LEU A CA 1
ATOM 556 C C . LEU A 1 69 ? -0.092 -2.800 -12.476 1.00 91.44 69 LEU A C 1
ATOM 558 O O . LEU A 1 69 ? 0.096 -3.691 -13.300 1.00 91.44 69 LEU A O 1
ATOM 562 N N . PRO A 1 70 ? -1.274 -2.672 -11.829 1.00 87.06 70 PRO A N 1
ATOM 563 C CA . PRO A 1 70 ? -2.401 -3.583 -12.039 1.00 87.06 70 PRO A CA 1
ATOM 564 C C . PRO A 1 70 ? -2.799 -3.782 -13.507 1.00 87.06 70 PRO A C 1
ATOM 566 O O . PRO A 1 70 ? -3.243 -4.863 -13.866 1.00 87.06 70 PRO A O 1
ATOM 569 N N . VAL A 1 71 ? -2.597 -2.778 -14.369 1.00 88.81 71 VAL A N 1
ATOM 570 C CA . VAL A 1 71 ? -2.917 -2.853 -15.810 1.00 88.81 71 VAL A CA 1
ATOM 571 C C . VAL A 1 71 ? -2.066 -3.898 -16.544 1.00 88.81 71 VAL A C 1
ATOM 573 O O . VAL A 1 71 ? -2.477 -4.413 -17.577 1.00 88.81 71 VAL A O 1
ATOM 576 N N . VAL A 1 72 ? -0.876 -4.205 -16.026 1.00 94.56 72 VAL A N 1
ATOM 577 C CA . VAL A 1 72 ? 0.092 -5.130 -16.639 1.00 94.56 72 VAL A CA 1
ATOM 578 C C . VAL A 1 72 ? 0.482 -6.266 -15.693 1.00 94.56 72 VAL A C 1
ATOM 580 O O . VAL A 1 72 ? 1.485 -6.944 -15.913 1.00 94.56 72 VAL A O 1
ATOM 583 N N . LEU A 1 73 ? -0.279 -6.464 -14.614 1.00 90.44 73 LEU A N 1
ATOM 584 C CA . LEU A 1 73 ? 0.106 -7.389 -13.557 1.00 90.44 73 LEU A CA 1
ATOM 585 C C . LEU A 1 73 ? 0.045 -8.847 -14.012 1.00 90.44 73 LEU A C 1
ATOM 587 O O . LEU A 1 73 ? 0.960 -9.610 -13.715 1.00 90.44 73 LEU A O 1
ATOM 591 N N . ASP A 1 74 ? -0.983 -9.212 -14.775 1.00 91.75 74 ASP A N 1
ATOM 592 C CA . ASP A 1 74 ? -1.128 -10.570 -15.309 1.00 91.75 74 ASP A CA 1
ATOM 593 C C . ASP A 1 74 ? 0.021 -10.900 -16.271 1.00 91.75 74 ASP A C 1
ATOM 595 O O . ASP A 1 74 ? 0.659 -11.941 -16.144 1.00 91.75 74 ASP A O 1
ATOM 599 N N . VAL A 1 75 ? 0.414 -9.934 -17.112 1.00 95.94 75 VAL A N 1
ATOM 600 C CA . VAL A 1 75 ? 1.595 -10.052 -17.982 1.00 95.94 75 VAL A CA 1
ATOM 601 C C . VAL A 1 75 ? 2.864 -10.297 -17.160 1.00 95.94 75 VAL A C 1
ATOM 603 O O . VAL A 1 75 ? 3.667 -11.157 -17.514 1.00 95.94 75 VAL A O 1
ATOM 606 N N . LEU A 1 76 ? 3.056 -9.583 -16.045 1.00 95.75 76 LEU A N 1
ATOM 607 C CA . LEU A 1 76 ? 4.220 -9.781 -15.172 1.00 95.75 76 LEU A CA 1
ATOM 608 C C . LEU A 1 76 ? 4.223 -11.136 -14.458 1.00 95.75 76 LEU A C 1
ATOM 610 O O . LEU A 1 76 ? 5.309 -11.666 -14.203 1.00 95.75 76 LEU A O 1
ATOM 614 N N . LYS A 1 77 ? 3.048 -11.677 -14.121 1.00 91.38 77 LYS A N 1
ATOM 615 C CA . LYS A 1 77 ? 2.901 -12.993 -13.483 1.00 91.38 77 LYS A CA 1
ATOM 616 C C . LYS A 1 77 ? 3.168 -14.131 -14.464 1.00 91.38 77 LYS A C 1
ATOM 618 O O . LYS A 1 77 ? 3.852 -15.084 -14.109 1.00 91.38 77 LYS A O 1
ATOM 623 N N . GLU A 1 78 ? 2.682 -14.003 -15.693 1.00 96.31 78 GLU A N 1
ATOM 624 C CA . GLU A 1 78 ? 2.879 -14.996 -16.755 1.00 96.31 78 GLU A CA 1
ATOM 625 C C . GLU A 1 78 ? 4.305 -14.985 -17.331 1.00 96.31 78 GLU A C 1
ATOM 627 O O . GLU A 1 78 ? 4.746 -15.981 -17.898 1.00 96.31 78 GLU A O 1
ATOM 632 N N . ASN A 1 79 ? 5.042 -13.879 -17.171 1.00 97.81 79 ASN A N 1
ATOM 633 C CA . ASN A 1 79 ? 6.366 -13.681 -17.767 1.00 97.81 79 ASN A CA 1
ATOM 634 C C . ASN A 1 79 ? 7.395 -13.259 -16.695 1.00 97.81 79 ASN A C 1
ATOM 636 O O . ASN A 1 79 ? 7.635 -12.058 -16.497 1.00 97.81 79 ASN A O 1
ATOM 640 N N . PRO A 1 80 ? 8.001 -14.217 -15.963 1.00 96.06 80 PRO A N 1
ATOM 641 C CA . PRO A 1 80 ? 8.930 -13.930 -14.865 1.00 96.06 80 PRO A CA 1
ATOM 642 C C . PRO A 1 80 ? 10.264 -13.311 -15.318 1.00 96.06 80 PRO A C 1
ATOM 644 O O . PRO A 1 80 ? 10.965 -12.708 -14.507 1.00 96.06 80 PRO A O 1
ATOM 647 N N . ASP A 1 81 ? 10.601 -13.410 -16.605 1.00 97.31 81 ASP A N 1
ATOM 648 C CA . ASP A 1 81 ? 11.783 -12.802 -17.226 1.00 97.31 81 ASP A CA 1
ATOM 649 C C . ASP A 1 81 ? 11.678 -11.271 -17.355 1.00 97.31 81 ASP A C 1
ATOM 651 O O . ASP A 1 81 ? 12.699 -10.575 -17.373 1.00 97.31 81 ASP A O 1
ATOM 655 N N . ILE A 1 82 ? 10.456 -10.722 -17.385 1.00 98.31 82 ILE A N 1
ATOM 656 C CA . ILE A 1 82 ? 10.233 -9.277 -17.506 1.00 98.31 82 ILE A CA 1
ATOM 657 C C . ILE A 1 82 ? 10.684 -8.562 -16.227 1.00 98.31 82 ILE A C 1
ATOM 659 O O . ILE A 1 82 ? 10.214 -8.865 -15.126 1.00 98.31 82 ILE A O 1
ATOM 663 N N . GLN A 1 83 ? 11.564 -7.571 -16.383 1.00 98.31 83 GLN A N 1
ATOM 664 C CA . GLN A 1 83 ? 12.056 -6.731 -15.288 1.00 98.31 83 GLN A CA 1
ATOM 665 C C . GLN A 1 83 ? 11.093 -5.570 -14.996 1.00 98.31 83 GLN A C 1
ATOM 667 O O . GLN A 1 83 ? 10.321 -5.157 -15.860 1.00 98.31 83 GLN A O 1
ATOM 672 N N . VAL A 1 84 ? 11.161 -4.988 -13.798 1.00 98.00 84 VAL A N 1
ATOM 673 C CA . VAL A 1 84 ? 10.372 -3.807 -13.409 1.00 98.00 84 VAL A CA 1
ATOM 674 C C . VAL A 1 84 ? 11.307 -2.647 -13.091 1.00 98.00 84 VAL A C 1
ATOM 676 O O . VAL A 1 84 ? 12.031 -2.667 -12.097 1.00 98.00 84 VAL A O 1
ATOM 679 N N . ALA A 1 85 ? 11.290 -1.613 -13.928 1.00 97.56 85 ALA A N 1
ATOM 680 C CA . ALA A 1 85 ? 12.121 -0.432 -13.743 1.00 97.56 85 ALA A CA 1
ATOM 681 C C . ALA A 1 85 ? 11.443 0.617 -12.851 1.00 97.56 85 ALA A C 1
ATOM 683 O O . ALA A 1 85 ? 10.347 1.100 -13.146 1.00 97.56 85 ALA A O 1
ATOM 684 N N . VAL A 1 86 ? 12.150 1.032 -11.801 1.00 96.62 86 VAL A N 1
ATOM 685 C CA . VAL A 1 86 ? 11.740 2.039 -10.810 1.00 96.62 86 VAL A CA 1
ATOM 686 C C . VAL A 1 86 ? 12.802 3.146 -10.698 1.00 96.62 86 VAL A C 1
ATOM 688 O O . VAL A 1 86 ? 13.969 2.931 -11.042 1.00 96.62 86 VAL A O 1
ATOM 691 N N . PRO A 1 87 ? 12.448 4.371 -10.269 1.00 92.12 87 PRO A N 1
ATOM 692 C CA . PRO A 1 87 ? 13.391 5.489 -10.279 1.00 92.12 87 PRO A CA 1
ATOM 693 C C . PRO A 1 87 ? 14.494 5.344 -9.213 1.00 92.12 87 PRO A C 1
ATOM 695 O O . PRO A 1 87 ? 14.218 5.163 -8.030 1.00 92.12 87 PRO A O 1
ATOM 698 N N . ARG A 1 88 ? 15.766 5.501 -9.612 1.00 84.56 88 ARG A N 1
ATOM 699 C CA . ARG A 1 88 ? 16.930 5.510 -8.701 1.00 84.56 88 ARG A CA 1
ATOM 700 C C . ARG A 1 88 ? 17.277 6.922 -8.241 1.00 84.56 88 ARG A C 1
ATOM 702 O O . ARG A 1 88 ? 18.089 7.600 -8.875 1.00 84.56 88 ARG A O 1
ATOM 709 N N . ARG A 1 89 ? 16.674 7.368 -7.137 1.00 77.44 89 ARG A N 1
ATOM 710 C CA . ARG A 1 89 ? 16.936 8.706 -6.574 1.00 77.44 89 ARG A CA 1
ATOM 711 C C . ARG A 1 89 ? 17.412 8.708 -5.125 1.00 77.44 89 ARG A C 1
ATOM 713 O O . ARG A 1 89 ? 18.384 9.399 -4.843 1.00 77.44 89 ARG A O 1
ATOM 720 N N . ARG A 1 90 ? 16.779 7.946 -4.228 1.00 79.25 90 ARG A N 1
ATOM 721 C CA . ARG A 1 90 ? 17.145 7.897 -2.801 1.00 79.25 90 ARG A CA 1
ATOM 722 C C . ARG A 1 90 ? 17.223 6.458 -2.309 1.00 79.25 90 ARG A C 1
ATOM 724 O O . ARG A 1 90 ? 16.281 5.700 -2.518 1.00 79.25 90 ARG A O 1
ATOM 731 N N . ASP A 1 91 ? 18.300 6.085 -1.622 1.00 81.12 91 ASP A N 1
ATOM 732 C CA . ASP A 1 91 ? 18.446 4.719 -1.095 1.00 81.12 91 ASP A CA 1
ATOM 733 C C . ASP A 1 91 ? 17.377 4.377 -0.051 1.00 81.12 91 ASP A C 1
ATOM 735 O O . ASP A 1 91 ? 16.864 3.262 -0.053 1.00 81.12 91 ASP A O 1
ATOM 739 N N . SER A 1 92 ? 16.936 5.363 0.736 1.00 77.69 92 SER A N 1
ATOM 740 C CA . SER A 1 92 ? 15.838 5.214 1.702 1.00 77.69 92 SER A CA 1
ATOM 741 C C . SER A 1 92 ? 14.490 4.847 1.074 1.00 77.69 92 SER A C 1
ATOM 743 O O . SER A 1 92 ? 13.583 4.436 1.790 1.00 77.69 92 SER A O 1
ATOM 745 N N . SER A 1 93 ? 14.339 4.985 -0.249 1.00 81.12 93 SER A N 1
ATOM 746 C CA . SER A 1 93 ? 13.102 4.626 -0.948 1.00 81.12 93 SER A CA 1
ATOM 747 C C . SER A 1 93 ? 13.035 3.176 -1.417 1.00 81.12 93 SER A C 1
ATOM 749 O O . SER A 1 93 ? 11.952 2.679 -1.711 1.00 81.12 93 SER A O 1
ATOM 751 N N . LYS A 1 94 ? 14.180 2.487 -1.485 1.00 87.31 94 LYS A N 1
ATOM 752 C CA . LYS A 1 94 ? 14.263 1.155 -2.094 1.00 87.31 94 LYS A CA 1
ATOM 753 C C . LYS A 1 94 ? 13.400 0.134 -1.371 1.00 87.31 94 LYS A C 1
ATOM 755 O O . LYS A 1 94 ? 12.697 -0.629 -2.021 1.00 87.31 94 LYS A O 1
ATOM 760 N N . GLU A 1 95 ? 13.446 0.155 -0.045 1.00 83.00 95 GLU A N 1
ATOM 761 C CA . GLU A 1 95 ? 12.825 -0.885 0.766 1.00 83.00 95 GLU A CA 1
ATOM 762 C C . GLU A 1 95 ? 11.299 -0.873 0.637 1.00 83.00 95 GLU A C 1
ATOM 764 O O . GLU A 1 95 ? 10.715 -1.888 0.275 1.00 83.00 95 GLU A O 1
ATOM 769 N N . TYR A 1 96 ? 10.648 0.286 0.788 1.00 74.00 96 TYR A N 1
ATOM 770 C CA . TYR A 1 96 ? 9.193 0.343 0.623 1.00 74.00 96 TYR A CA 1
ATOM 771 C C . TYR A 1 96 ? 8.762 0.045 -0.828 1.00 74.00 96 TYR A C 1
ATOM 773 O O . TYR A 1 96 ? 7.682 -0.494 -1.050 1.00 74.00 96 TYR A O 1
ATOM 781 N N . ILE A 1 97 ? 9.592 0.379 -1.829 1.00 85.69 97 ILE A N 1
ATOM 782 C CA . ILE A 1 97 ? 9.314 0.069 -3.241 1.00 85.69 97 ILE A CA 1
ATOM 783 C C . ILE A 1 97 ? 9.348 -1.440 -3.482 1.00 85.69 97 ILE A C 1
ATOM 785 O O . ILE A 1 97 ? 8.430 -1.956 -4.118 1.00 85.69 97 ILE A O 1
ATOM 789 N N . TYR A 1 98 ? 10.369 -2.142 -2.974 1.00 87.88 98 TYR A N 1
ATOM 790 C CA . TYR A 1 98 ? 10.422 -3.604 -3.040 1.00 87.88 98 TYR A CA 1
ATOM 791 C C . TYR A 1 98 ? 9.169 -4.211 -2.419 1.00 87.88 98 TYR A C 1
ATOM 793 O O . TYR A 1 98 ? 8.485 -4.983 -3.080 1.00 87.88 98 TYR A O 1
ATOM 801 N N . GLN A 1 99 ? 8.813 -3.781 -1.212 1.00 69.81 99 GLN A N 1
ATOM 802 C CA . GLN A 1 99 ? 7.684 -4.342 -0.474 1.00 69.81 99 GLN A CA 1
ATOM 803 C C . GLN A 1 99 ? 6.351 -4.186 -1.213 1.00 69.81 99 GLN A C 1
ATOM 805 O O . GLN A 1 99 ? 5.610 -5.151 -1.359 1.00 69.81 99 GLN A O 1
ATOM 810 N N . PHE A 1 100 ? 6.052 -3.001 -1.750 1.00 79.62 100 PHE A N 1
ATOM 811 C CA . PHE A 1 100 ? 4.829 -2.803 -2.537 1.00 79.62 100 PHE A CA 1
ATOM 812 C C . PHE A 1 100 ? 4.771 -3.665 -3.802 1.00 79.62 100 PHE A C 1
ATOM 814 O O . PHE A 1 100 ? 3.686 -4.060 -4.224 1.00 79.62 100 PHE A O 1
ATOM 821 N N . LEU A 1 101 ? 5.916 -3.924 -4.432 1.00 88.12 101 LEU A N 1
ATOM 822 C CA . LEU A 1 101 ? 5.996 -4.764 -5.623 1.00 88.12 101 LEU A CA 1
ATOM 823 C C . LEU A 1 101 ? 5.883 -6.254 -5.264 1.00 88.12 101 LEU A C 1
ATOM 825 O O . LEU A 1 101 ? 5.173 -6.984 -5.955 1.00 88.12 101 LEU A O 1
ATOM 829 N N . GLU A 1 102 ? 6.480 -6.683 -4.152 1.00 86.00 102 GLU A N 1
ATOM 830 C CA . GLU A 1 102 ? 6.346 -8.041 -3.610 1.00 86.00 102 GLU A CA 1
ATOM 831 C C . GLU A 1 102 ? 4.893 -8.378 -3.262 1.00 86.00 102 GLU A C 1
ATOM 833 O O . GLU A 1 102 ? 4.433 -9.456 -3.630 1.00 86.00 102 GLU A O 1
ATOM 838 N N . LEU A 1 103 ? 4.139 -7.440 -2.668 1.00 68.81 103 LEU A N 1
ATOM 839 C CA . LEU A 1 103 ? 2.697 -7.600 -2.401 1.00 68.81 103 LEU A CA 1
ATOM 840 C C . LEU A 1 103 ? 1.882 -7.881 -3.668 1.00 68.81 103 LEU A C 1
ATOM 842 O O . LEU A 1 103 ? 0.837 -8.521 -3.630 1.00 68.81 103 LEU A O 1
ATOM 846 N N . LEU A 1 104 ? 2.354 -7.395 -4.814 1.00 79.56 104 LEU A N 1
ATOM 847 C CA . LEU A 1 104 ? 1.712 -7.628 -6.103 1.00 79.56 104 LEU A CA 1
ATOM 848 C C . LEU A 1 104 ? 2.268 -8.884 -6.803 1.00 79.56 104 LEU A C 1
ATOM 850 O O . LEU A 1 104 ? 1.828 -9.226 -7.898 1.00 79.56 104 LEU A O 1
ATOM 854 N N . GLY A 1 105 ? 3.187 -9.614 -6.166 1.00 84.31 105 GLY A N 1
ATOM 855 C CA . GLY A 1 105 ? 3.808 -10.827 -6.696 1.00 84.31 105 GLY A CA 1
ATOM 856 C C . GLY A 1 105 ? 5.026 -10.570 -7.588 1.00 84.31 105 GLY A C 1
ATOM 857 O O . GLY A 1 105 ? 5.375 -11.419 -8.407 1.00 84.31 105 GLY A O 1
ATOM 858 N N . VAL A 1 106 ? 5.674 -9.406 -7.472 1.00 94.31 106 VAL A N 1
ATOM 859 C CA . VAL A 1 106 ? 6.911 -9.082 -8.199 1.00 94.31 106 VAL A CA 1
ATOM 860 C C . VAL A 1 106 ? 8.115 -9.276 -7.276 1.00 94.31 106 VAL A C 1
ATOM 862 O O . VAL A 1 106 ? 8.336 -8.494 -6.357 1.00 94.31 106 VAL A O 1
ATOM 865 N N . ALA A 1 107 ? 8.920 -10.302 -7.552 1.00 95.06 107 ALA A N 1
ATOM 866 C CA . ALA A 1 107 ? 10.098 -10.643 -6.756 1.00 95.06 107 ALA A CA 1
ATOM 867 C C . ALA A 1 107 ? 11.192 -9.552 -6.795 1.00 95.06 107 ALA A C 1
ATOM 869 O O . ALA A 1 107 ? 11.375 -8.877 -7.817 1.00 95.06 107 ALA A O 1
ATOM 870 N N . ARG A 1 108 ? 11.947 -9.384 -5.696 1.00 96.06 108 ARG A N 1
ATOM 871 C CA . ARG A 1 108 ? 12.955 -8.309 -5.541 1.00 96.06 108 ARG A CA 1
ATOM 872 C C . ARG A 1 108 ? 13.995 -8.324 -6.651 1.00 96.06 108 ARG A C 1
ATOM 874 O O . ARG A 1 108 ? 14.361 -7.277 -7.182 1.00 96.06 108 ARG A O 1
ATOM 881 N N . GLU A 1 109 ? 14.439 -9.509 -7.047 1.00 97.44 109 GLU A N 1
ATOM 882 C CA . GLU A 1 109 ? 15.424 -9.726 -8.099 1.00 97.44 109 GLU A CA 1
ATOM 883 C C . GLU A 1 109 ? 14.939 -9.308 -9.488 1.00 97.44 109 GLU A C 1
ATOM 885 O O . GLU A 1 109 ? 15.763 -9.236 -10.395 1.00 97.44 109 GLU A O 1
ATOM 890 N N . ARG A 1 110 ? 13.654 -8.979 -9.671 1.00 97.44 110 ARG A N 1
ATOM 891 C CA . ARG A 1 110 ? 13.108 -8.418 -10.919 1.00 97.44 110 ARG A CA 1
ATOM 892 C C . ARG A 1 110 ? 13.075 -6.891 -10.929 1.00 97.44 110 ARG A C 1
ATOM 894 O O . ARG A 1 110 ? 12.860 -6.287 -11.978 1.00 97.44 110 ARG A O 1
ATOM 901 N N . VAL A 1 111 ? 13.272 -6.241 -9.783 1.00 97.56 111 VAL A N 1
ATOM 902 C CA . VAL A 1 111 ? 13.174 -4.782 -9.662 1.00 97.56 111 VAL A CA 1
ATOM 903 C C . VAL A 1 111 ? 14.520 -4.139 -9.996 1.00 97.56 111 VAL A C 1
ATOM 905 O O . VAL A 1 111 ? 15.576 -4.543 -9.507 1.00 97.56 111 VAL A O 1
ATOM 908 N N . ARG A 1 112 ? 14.504 -3.121 -10.857 1.00 96.94 112 ARG A N 1
ATOM 909 C CA . ARG A 1 112 ? 15.693 -2.393 -11.312 1.00 96.94 112 ARG A CA 1
ATOM 910 C C . ARG A 1 112 ? 15.548 -0.920 -10.975 1.00 96.94 112 ARG A C 1
ATOM 912 O O . ARG A 1 112 ? 14.701 -0.221 -11.525 1.00 96.94 112 ARG A O 1
ATOM 919 N N . PHE A 1 113 ? 16.397 -0.435 -10.076 1.00 95.81 113 PHE A N 1
ATOM 920 C CA . PHE A 1 113 ? 16.499 0.989 -9.772 1.00 95.81 113 PHE A CA 1
ATOM 921 C C . PHE A 1 113 ? 17.377 1.652 -10.819 1.00 95.81 113 PHE A C 1
ATOM 923 O O . PHE A 1 113 ? 18.598 1.506 -10.794 1.00 95.81 113 PHE A O 1
ATOM 930 N N . VAL A 1 114 ? 16.768 2.439 -11.699 1.00 93.75 114 VAL A N 1
ATOM 931 C CA . VAL A 1 114 ? 17.445 2.899 -12.911 1.00 93.75 114 VAL A CA 1
ATOM 932 C C . VAL A 1 114 ? 17.544 4.418 -13.020 1.00 93.75 114 VAL A C 1
ATOM 934 O O . VAL A 1 114 ? 16.712 5.163 -12.491 1.00 93.75 114 VAL A O 1
ATOM 937 N N . ARG A 1 115 ? 18.585 4.885 -13.726 1.00 91.00 115 ARG A N 1
ATOM 938 C CA . ARG A 1 115 ? 18.777 6.301 -14.104 1.00 91.00 115 ARG A CA 1
ATOM 939 C C . ARG A 1 115 ? 18.510 6.526 -15.589 1.00 91.00 115 ARG A C 1
ATOM 941 O O . ARG A 1 115 ? 17.704 7.386 -15.932 1.00 91.00 115 ARG A O 1
ATOM 948 N N . LYS A 1 116 ? 19.171 5.750 -16.446 1.00 91.88 116 LYS A N 1
ATOM 949 C CA . LYS A 1 116 ? 18.950 5.636 -17.891 1.00 91.88 116 LYS A CA 1
ATOM 950 C C . LYS A 1 116 ? 19.099 4.163 -18.260 1.00 91.88 116 LYS A C 1
ATOM 952 O O . LYS A 1 116 ? 19.952 3.500 -17.678 1.00 91.88 116 LYS A O 1
ATOM 957 N N . VAL A 1 117 ? 18.265 3.679 -19.168 1.00 93.94 117 VAL A N 1
ATOM 958 C CA . VAL A 1 117 ? 18.173 2.264 -19.538 1.00 93.94 117 VAL A CA 1
ATOM 959 C C . VAL A 1 117 ? 17.941 2.131 -21.028 1.00 93.94 117 VAL A C 1
ATOM 961 O O . VAL A 1 117 ? 17.219 2.942 -21.610 1.00 93.94 117 VAL A O 1
ATOM 964 N N . HIS A 1 118 ? 18.520 1.090 -21.605 1.00 95.56 118 HIS A N 1
ATOM 965 C CA . HIS A 1 118 ? 18.147 0.538 -22.894 1.00 95.56 118 HIS A CA 1
ATOM 966 C C . HIS A 1 118 ? 17.262 -0.704 -22.694 1.00 95.56 118 HIS A C 1
ATOM 968 O O . HIS A 1 118 ? 17.529 -1.533 -21.819 1.00 95.56 118 HIS A O 1
ATOM 974 N N . ALA A 1 119 ? 16.209 -0.843 -23.493 1.00 96.00 119 ALA A N 1
ATOM 975 C CA . ALA A 1 119 ? 15.392 -2.042 -23.520 1.00 96.00 119 ALA A CA 1
ATOM 976 C C . ALA A 1 119 ? 15.021 -2.461 -24.944 1.00 96.00 119 ALA A C 1
ATOM 978 O O . ALA A 1 119 ? 14.590 -1.629 -25.744 1.00 96.00 119 ALA A O 1
ATOM 979 N N . GLY A 1 120 ? 15.103 -3.768 -25.216 1.00 95.50 120 GLY A N 1
ATOM 980 C CA . GLY A 1 120 ? 14.604 -4.348 -26.469 1.00 95.50 120 GLY A CA 1
ATOM 981 C C . GLY A 1 120 ? 13.077 -4.255 -26.586 1.00 95.50 120 GLY A C 1
ATOM 982 O O . GLY A 1 120 ? 12.540 -4.046 -27.674 1.00 95.50 120 GLY A O 1
ATOM 983 N N . LEU A 1 121 ? 12.378 -4.349 -25.449 1.00 95.12 121 LEU A N 1
ATOM 984 C CA . LEU A 1 121 ? 10.945 -4.108 -25.307 1.00 95.12 121 LEU A CA 1
ATOM 985 C C . LEU A 1 121 ? 10.649 -3.364 -23.998 1.00 95.12 121 LEU A C 1
ATOM 987 O O . LEU A 1 121 ? 10.915 -3.867 -22.905 1.00 95.12 121 LEU A O 1
ATOM 991 N N . ALA A 1 122 ? 10.018 -2.195 -24.105 1.00 95.38 122 ALA A N 1
ATOM 992 C CA . ALA A 1 122 ? 9.495 -1.449 -22.964 1.00 95.38 122 ALA A CA 1
ATOM 993 C C . ALA A 1 122 ? 7.959 -1.490 -22.954 1.00 95.38 122 ALA A C 1
ATOM 995 O O . ALA A 1 122 ? 7.306 -0.963 -23.854 1.00 95.38 122 ALA A O 1
ATOM 996 N N . ILE A 1 123 ? 7.378 -2.087 -21.914 1.00 95.62 123 ILE A N 1
ATOM 997 C CA . ILE A 1 123 ? 5.942 -2.051 -21.630 1.00 95.62 123 ILE A CA 1
ATOM 998 C C . ILE A 1 123 ? 5.688 -0.844 -20.730 1.00 95.62 123 ILE A C 1
ATOM 1000 O O . ILE A 1 123 ? 6.199 -0.763 -19.610 1.00 95.62 123 ILE A O 1
ATOM 1004 N N . ILE A 1 124 ? 4.908 0.112 -21.226 1.00 92.75 124 ILE A N 1
ATOM 1005 C CA . ILE A 1 124 ? 4.704 1.401 -20.562 1.00 92.75 124 ILE A CA 1
ATOM 1006 C C . ILE A 1 124 ? 3.222 1.542 -20.211 1.00 92.75 124 ILE A C 1
ATOM 1008 O O . ILE A 1 124 ? 2.424 1.941 -21.063 1.00 92.75 124 ILE A O 1
ATOM 1012 N N . PRO A 1 125 ? 2.827 1.235 -18.963 1.00 89.94 125 PRO A N 1
ATOM 1013 C CA . PRO A 1 125 ? 1.495 1.559 -18.478 1.00 89.94 125 PRO A CA 1
ATOM 1014 C C . PRO A 1 125 ? 1.206 3.059 -18.615 1.00 89.94 125 PRO A C 1
ATOM 1016 O O . PRO A 1 125 ? 2.098 3.891 -18.409 1.00 89.94 125 PRO A O 1
ATOM 1019 N N . SER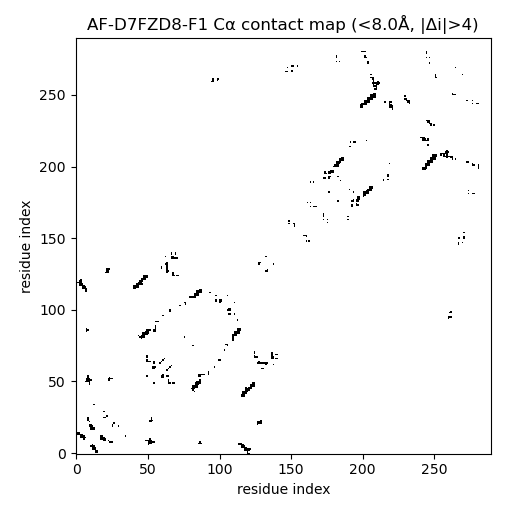 A 1 126 ? -0.044 3.415 -18.922 1.00 85.75 126 SER A N 1
ATOM 1020 C CA . SER A 1 126 ? -0.461 4.807 -19.133 1.00 85.75 126 SER A CA 1
ATOM 1021 C C . SER A 1 126 ? -0.009 5.719 -17.989 1.00 85.75 126 SER A C 1
ATOM 1023 O O . SER A 1 126 ? -0.279 5.451 -16.820 1.00 85.75 126 SER A O 1
ATOM 1025 N N . SER A 1 127 ? 0.680 6.813 -18.320 1.00 83.81 127 SER A N 1
ATOM 1026 C CA . SER A 1 127 ? 1.184 7.768 -17.329 1.00 83.81 127 SER A CA 1
ATOM 1027 C C . SER A 1 127 ? 0.055 8.497 -16.601 1.00 83.81 127 SER A C 1
ATOM 1029 O O . SER A 1 127 ? -0.942 8.872 -17.222 1.00 83.81 127 SER A O 1
ATOM 1031 N N . THR A 1 128 ? 0.251 8.789 -15.319 1.00 79.56 128 THR A N 1
ATOM 1032 C CA . THR A 1 128 ? -0.631 9.655 -14.528 1.00 79.56 128 THR A CA 1
ATOM 1033 C C . THR A 1 128 ? -0.105 11.083 -14.485 1.00 79.56 128 THR A C 1
ATOM 1035 O O . THR A 1 128 ? 1.103 11.307 -14.410 1.00 79.56 128 THR A O 1
ATOM 1038 N N . VAL A 1 129 ? -1.020 12.052 -14.472 1.00 80.75 129 VAL A N 1
ATOM 1039 C CA . VAL A 1 129 ? -0.661 13.457 -14.270 1.00 80.75 129 VAL A CA 1
ATOM 1040 C C . VAL A 1 129 ? -0.211 13.655 -12.828 1.00 80.75 129 VAL A C 1
ATOM 1042 O O . VAL A 1 129 ? -0.805 13.104 -11.906 1.00 80.75 129 VAL A O 1
ATOM 1045 N N . CYS A 1 130 ? 0.832 14.460 -12.638 1.00 78.56 130 CYS A N 1
ATOM 1046 C CA . CYS A 1 130 ? 1.350 14.793 -11.314 1.00 78.56 130 CYS A CA 1
ATOM 1047 C C . CYS A 1 130 ? 0.232 15.317 -10.398 1.00 78.56 130 CYS A C 1
ATOM 1049 O O . CYS A 1 130 ? -0.517 16.217 -10.793 1.00 78.56 130 CYS A O 1
ATOM 1051 N N . PHE A 1 131 ? 0.123 14.756 -9.195 1.00 72.75 131 PHE A N 1
ATOM 1052 C CA . PHE A 1 131 ? -0.928 15.009 -8.202 1.00 72.75 131 PHE A CA 1
ATOM 1053 C C . PHE A 1 131 ? -2.358 14.702 -8.676 1.00 72.75 131 PHE A C 1
ATOM 1055 O O . PHE A 1 131 ? -3.333 15.149 -8.070 1.00 72.75 131 PHE A O 1
ATOM 1062 N N . ARG A 1 132 ? -2.508 13.970 -9.782 1.00 73.06 132 ARG A N 1
ATOM 1063 C CA . ARG A 1 132 ? -3.789 13.663 -10.430 1.00 73.06 132 ARG A CA 1
ATOM 1064 C C . ARG A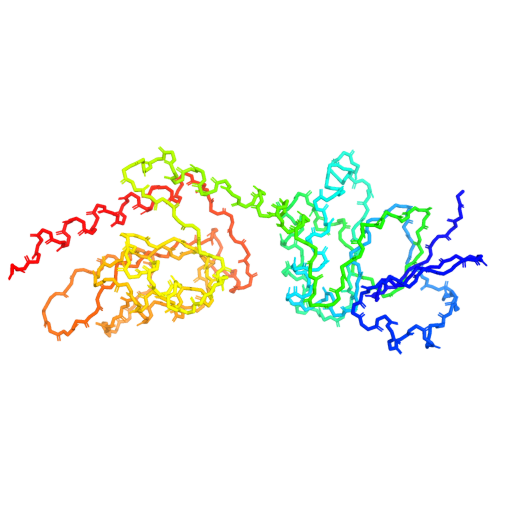 1 132 ? -3.780 12.217 -10.914 1.00 73.06 132 ARG A C 1
ATOM 1066 O O . ARG A 1 132 ? -3.759 11.933 -12.114 1.00 73.06 132 ARG A O 1
ATOM 1073 N N . ALA A 1 133 ? -3.783 11.310 -9.943 1.00 68.12 133 ALA A N 1
ATOM 1074 C CA . ALA A 1 133 ? -3.886 9.878 -10.178 1.00 68.12 133 ALA A CA 1
ATOM 1075 C C . ALA A 1 133 ? -5.122 9.539 -11.015 1.00 68.12 133 ALA A C 1
ATOM 1077 O O . ALA A 1 133 ? -6.187 10.143 -10.855 1.00 68.12 133 ALA A O 1
ATOM 1078 N N . ASN A 1 134 ? -4.992 8.540 -11.882 1.00 64.94 134 ASN A N 1
ATOM 1079 C CA . ASN A 1 134 ? -6.140 8.001 -12.593 1.00 64.94 134 ASN A CA 1
ATOM 1080 C C . ASN A 1 134 ? -6.970 7.141 -11.621 1.00 64.94 134 ASN A C 1
ATOM 1082 O O . ASN A 1 134 ? -6.437 6.246 -10.964 1.00 64.94 134 ASN A O 1
ATOM 1086 N N . ALA A 1 135 ? -8.271 7.418 -11.523 1.00 63.72 135 ALA A N 1
ATOM 1087 C CA . ALA A 1 135 ? -9.166 6.728 -10.598 1.00 63.72 135 ALA A CA 1
ATOM 1088 C C . ALA A 1 135 ? -9.306 5.229 -10.909 1.00 63.72 135 ALA A C 1
ATOM 1090 O O . ALA A 1 135 ? -9.425 4.434 -9.983 1.00 63.72 135 ALA A O 1
ATOM 1091 N N . ALA A 1 136 ? -9.262 4.824 -12.184 1.00 58.16 136 ALA A N 1
ATOM 1092 C CA . ALA A 1 136 ? -9.461 3.422 -12.557 1.00 58.16 136 ALA A CA 1
ATOM 1093 C C . ALA A 1 136 ? -8.317 2.502 -12.066 1.00 58.16 136 ALA A C 1
ATOM 1095 O O . ALA A 1 136 ? -8.613 1.543 -11.354 1.00 58.16 136 ALA A O 1
ATOM 1096 N N . PRO A 1 137 ? -7.026 2.803 -12.314 1.00 57.53 137 PRO A N 1
ATOM 1097 C CA . PRO A 1 137 ? -5.920 2.002 -11.782 1.00 57.53 137 PRO A CA 1
ATOM 1098 C C . PRO A 1 137 ? -5.817 2.023 -10.244 1.00 57.53 137 PRO A C 1
ATOM 1100 O O . PRO A 1 137 ? -5.499 1.007 -9.628 1.00 57.53 137 PRO A O 1
ATOM 1103 N N . ILE A 1 138 ? -6.177 3.139 -9.594 1.00 64.56 138 ILE A N 1
ATOM 1104 C CA . ILE A 1 138 ? -6.285 3.209 -8.124 1.00 64.56 138 ILE A CA 1
ATOM 1105 C C . ILE A 1 138 ? -7.371 2.265 -7.599 1.00 64.56 138 ILE A C 1
ATOM 1107 O O . ILE A 1 138 ? -7.150 1.564 -6.614 1.00 64.56 138 ILE A O 1
ATOM 1111 N N . THR A 1 139 ? -8.529 2.207 -8.257 1.00 58.88 139 THR A N 1
ATOM 1112 C CA . THR A 1 139 ? -9.598 1.267 -7.898 1.00 58.88 139 THR A CA 1
ATOM 1113 C C . THR A 1 139 ? -9.165 -0.188 -8.084 1.00 58.88 139 THR A C 1
ATOM 1115 O O . THR A 1 139 ? -9.504 -1.021 -7.248 1.00 58.88 139 THR A O 1
ATOM 1118 N N . MET A 1 140 ? -8.373 -0.501 -9.114 1.00 54.97 140 MET A N 1
ATOM 1119 C CA . MET A 1 140 ? -7.817 -1.848 -9.296 1.00 54.97 140 MET A CA 1
ATOM 1120 C C . MET A 1 140 ? -6.846 -2.227 -8.169 1.00 54.97 140 MET A C 1
ATOM 1122 O O . MET A 1 140 ? -6.952 -3.319 -7.616 1.00 54.97 140 MET A O 1
ATOM 1126 N N . LEU A 1 141 ? -5.948 -1.316 -7.775 1.00 61.44 141 LEU A N 1
ATOM 1127 C CA . LEU A 1 141 ? -5.052 -1.525 -6.631 1.00 61.44 141 LEU A CA 1
ATOM 1128 C C . LEU A 1 141 ? -5.847 -1.714 -5.333 1.00 61.44 141 LEU A C 1
ATOM 1130 O O . LEU A 1 141 ? -5.566 -2.615 -4.550 1.00 61.44 141 LEU A O 1
ATOM 1134 N N . ARG A 1 142 ? -6.886 -0.900 -5.132 1.00 66.00 142 ARG A N 1
ATOM 1135 C CA . ARG A 1 142 ? -7.796 -1.031 -3.995 1.00 66.00 142 ARG A CA 1
ATOM 1136 C C . ARG A 1 142 ? -8.485 -2.388 -3.988 1.00 66.00 142 ARG A C 1
ATOM 1138 O O . ARG A 1 142 ? -8.551 -2.983 -2.928 1.00 66.00 142 ARG A O 1
ATOM 1145 N N . HIS A 1 143 ? -8.933 -2.903 -5.134 1.00 61.97 143 HIS A N 1
ATOM 1146 C CA . HIS A 1 143 ? -9.583 -4.213 -5.229 1.00 61.97 143 HIS A CA 1
ATOM 1147 C C . HIS A 1 143 ? -8.687 -5.363 -4.757 1.00 61.97 143 HIS A C 1
ATOM 1149 O O . HIS A 1 143 ? -9.172 -6.268 -4.084 1.00 61.97 143 HIS A O 1
ATOM 1155 N N . ALA A 1 144 ? -7.381 -5.301 -5.029 1.00 58.59 144 ALA A N 1
ATOM 1156 C CA . ALA A 1 144 ? -6.427 -6.247 -4.448 1.00 58.59 144 ALA A CA 1
ATOM 1157 C C . ALA A 1 144 ? -6.386 -6.153 -2.907 1.00 58.59 144 ALA A C 1
ATOM 1159 O O . ALA A 1 144 ? -6.267 -7.165 -2.229 1.00 58.59 144 ALA A O 1
ATOM 1160 N N . LEU A 1 145 ? -6.580 -4.952 -2.354 1.00 63.84 145 LEU A N 1
ATOM 1161 C CA . LEU A 1 145 ? -6.616 -4.676 -0.912 1.00 63.84 145 LEU A CA 1
ATOM 1162 C C . LEU A 1 145 ? -7.997 -4.920 -0.251 1.00 63.84 145 LEU A C 1
ATOM 1164 O O . LEU A 1 145 ? -8.087 -4.938 0.975 1.00 63.84 145 LEU A O 1
ATOM 1168 N N . LEU A 1 146 ? -9.081 -5.121 -1.017 1.00 72.56 146 LEU A N 1
ATOM 1169 C CA . LEU A 1 146 ? -10.461 -5.260 -0.504 1.00 72.56 146 LEU A CA 1
ATOM 1170 C C . LEU A 1 146 ? -10.739 -6.590 0.228 1.00 72.56 146 LEU A C 1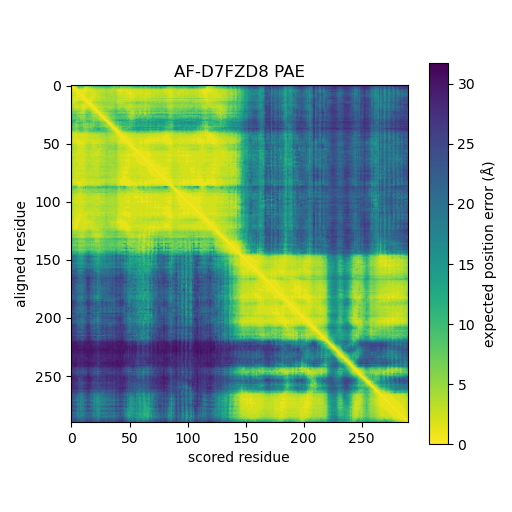
ATOM 1172 O O . LEU A 1 146 ? -11.791 -6.726 0.851 1.00 72.56 146 LEU A O 1
ATOM 1176 N N . GLN A 1 147 ? -9.824 -7.562 0.204 1.00 79.00 147 GLN A N 1
ATOM 1177 C CA . GLN A 1 147 ? -10.051 -8.898 0.777 1.00 79.00 147 GLN A CA 1
ATOM 1178 C C . GLN A 1 147 ? -10.370 -8.871 2.283 1.00 79.00 147 GLN A C 1
ATOM 1180 O O . GLN A 1 147 ? -11.290 -9.554 2.732 1.00 79.00 147 GLN A O 1
ATOM 1185 N N . VAL A 1 148 ? -9.688 -8.016 3.055 1.00 78.56 148 VAL A N 1
ATOM 1186 C CA . VAL A 1 148 ? -9.969 -7.828 4.491 1.00 78.56 148 VAL A CA 1
ATOM 1187 C C . VAL A 1 148 ? -11.378 -7.269 4.709 1.00 78.56 148 VAL A C 1
ATOM 1189 O O . VAL A 1 148 ? -12.090 -7.697 5.614 1.00 78.56 148 VAL A O 1
ATOM 1192 N N . GLN A 1 149 ? -11.814 -6.329 3.867 1.00 84.12 149 GLN A N 1
ATOM 1193 C CA . GLN A 1 149 ? -13.142 -5.732 3.990 1.00 84.12 149 GLN A CA 1
ATOM 1194 C C . GLN A 1 149 ? -14.247 -6.769 3.759 1.00 84.12 149 GLN A C 1
ATOM 1196 O O . GLN A 1 149 ? -15.224 -6.792 4.510 1.00 84.12 149 GLN A O 1
ATOM 1201 N N . GLU A 1 150 ? -14.103 -7.617 2.741 1.00 87.38 150 GLU A N 1
ATOM 1202 C CA . GLU A 1 150 ? -15.087 -8.663 2.445 1.00 87.38 150 GLU A CA 1
ATOM 1203 C C . GLU A 1 150 ? -15.146 -9.718 3.552 1.00 87.38 150 GLU A C 1
ATOM 1205 O O . GLU A 1 150 ? -16.236 -10.096 3.984 1.00 87.38 150 GLU A O 1
ATOM 1210 N N . ALA A 1 151 ? -13.998 -10.116 4.103 1.00 86.81 151 ALA A N 1
ATOM 1211 C CA . ALA A 1 151 ? -13.965 -11.045 5.227 1.00 86.81 151 ALA A CA 1
ATOM 1212 C C . ALA A 1 151 ? -14.637 -10.477 6.485 1.00 86.81 151 ALA A C 1
ATOM 1214 O O . ALA A 1 151 ? -15.368 -11.200 7.166 1.00 86.81 151 ALA A O 1
ATOM 1215 N N . LEU A 1 152 ? -14.457 -9.182 6.775 1.00 88.69 152 LEU A N 1
ATOM 1216 C CA . LEU A 1 152 ? -15.157 -8.523 7.879 1.00 88.69 152 LEU A CA 1
ATOM 1217 C C . LEU A 1 152 ? -16.673 -8.484 7.648 1.00 88.69 152 LEU A C 1
ATOM 1219 O O . LEU A 1 152 ? -17.429 -8.765 8.572 1.00 88.69 152 LEU A O 1
ATOM 1223 N N . LYS A 1 153 ? -17.134 -8.188 6.425 1.00 92.25 153 LYS A N 1
ATOM 1224 C CA . LYS A 1 153 ? -18.574 -8.211 6.100 1.00 92.25 153 LYS A CA 1
ATOM 1225 C C . LYS A 1 153 ? -19.174 -9.602 6.287 1.00 92.25 153 LYS A C 1
ATOM 1227 O O . LYS A 1 153 ? -20.284 -9.718 6.796 1.00 92.25 153 LYS A O 1
ATOM 1232 N N . LEU A 1 154 ? -18.444 -10.638 5.874 1.00 93.81 154 LEU A N 1
ATOM 1233 C CA . LEU A 1 154 ? -18.893 -12.025 5.962 1.00 93.81 154 LEU A CA 1
ATOM 1234 C C . LEU A 1 154 ? -18.968 -12.518 7.413 1.00 93.81 154 LEU A C 1
ATOM 1236 O O . LEU A 1 154 ? -19.926 -13.192 7.783 1.00 93.81 154 LEU A O 1
ATOM 1240 N N . ASN A 1 155 ? -17.966 -12.186 8.230 1.00 95.06 155 ASN A N 1
ATOM 1241 C CA . ASN A 1 155 ? -17.848 -12.695 9.599 1.00 95.06 155 ASN A CA 1
ATOM 1242 C C . ASN A 1 155 ? -18.613 -11.875 10.646 1.00 95.06 155 ASN A C 1
ATOM 1244 O O . ASN A 1 155 ? -18.850 -12.380 11.743 1.00 95.06 155 ASN A O 1
ATOM 1248 N N . PHE A 1 156 ? -18.994 -10.638 10.317 1.00 94.75 156 PHE A N 1
ATOM 1249 C CA . PHE A 1 156 ? -19.689 -9.712 11.215 1.00 94.75 156 PHE A CA 1
ATOM 1250 C C . PHE A 1 156 ? -20.938 -9.106 10.545 1.00 94.75 156 PHE A C 1
ATOM 1252 O O . PHE A 1 156 ? -21.027 -7.882 10.407 1.00 94.75 156 PHE A O 1
ATOM 1259 N N . PRO A 1 157 ? -21.905 -9.932 10.092 1.00 95.50 157 PRO A N 1
ATOM 1260 C CA . PRO A 1 157 ? -23.069 -9.471 9.327 1.00 95.50 157 PRO A CA 1
ATOM 1261 C C . PRO A 1 157 ? -23.998 -8.535 10.117 1.00 95.50 157 PRO A C 1
ATOM 1263 O O . PRO A 1 157 ? -24.781 -7.792 9.526 1.00 95.50 157 PRO A O 1
ATOM 1266 N N . GLU A 1 158 ? -23.922 -8.548 11.447 1.00 95.69 158 GLU A N 1
ATOM 1267 C CA . GLU A 1 158 ? -24.652 -7.638 12.328 1.00 95.69 158 GLU A CA 1
ATOM 1268 C C . GLU A 1 158 ? -24.059 -6.217 12.356 1.00 95.69 158 GLU A C 1
ATOM 1270 O O . GLU A 1 158 ? -24.716 -5.278 12.812 1.00 95.69 158 GLU A O 1
ATOM 1275 N N . PHE A 1 159 ? -22.835 -6.041 11.847 1.00 94.25 159 PHE A N 1
ATOM 1276 C CA . PHE A 1 159 ? -22.155 -4.755 11.768 1.00 94.25 159 PHE A CA 1
ATOM 1277 C C . PHE A 1 159 ? -22.129 -4.216 10.338 1.00 94.25 159 PHE A C 1
ATOM 1279 O O . PHE A 1 159 ? -21.836 -4.905 9.362 1.00 94.25 159 PHE A O 1
ATOM 1286 N N . ARG A 1 160 ? -22.344 -2.904 10.206 1.00 95.31 160 ARG A N 1
ATOM 1287 C CA . ARG A 1 160 ? -22.113 -2.207 8.939 1.00 95.31 160 ARG A CA 1
ATOM 1288 C C . ARG A 1 160 ? -20.623 -1.904 8.781 1.00 95.31 160 ARG A C 1
ATOM 1290 O O . ARG A 1 160 ? -20.133 -0.941 9.370 1.00 95.31 160 ARG A O 1
ATOM 1297 N N . VAL A 1 161 ? -19.929 -2.665 7.938 1.00 92.62 161 VAL A N 1
ATOM 1298 C CA . VAL A 1 161 ? -18.530 -2.387 7.572 1.00 92.62 161 VAL A CA 1
ATOM 1299 C C . VAL A 1 161 ? -18.464 -1.156 6.663 1.00 92.62 161 VAL A C 1
ATOM 1301 O O . VAL A 1 161 ? -18.953 -1.177 5.532 1.00 92.62 161 VAL A O 1
ATOM 1304 N N . VAL A 1 162 ? -17.862 -0.073 7.161 1.00 92.12 162 VAL A N 1
ATOM 1305 C CA . VAL A 1 162 ? -17.684 1.195 6.435 1.00 92.12 162 VAL A CA 1
ATOM 1306 C C . VAL A 1 162 ? -16.203 1.420 6.173 1.00 92.12 162 VAL A C 1
ATOM 1308 O O . VAL A 1 162 ? -15.396 1.388 7.095 1.00 92.12 162 VAL A O 1
ATOM 1311 N N . GLU A 1 163 ? -15.853 1.695 4.922 1.00 87.88 163 GLU A N 1
ATOM 1312 C CA . GLU A 1 163 ? -14.487 2.048 4.559 1.00 87.88 163 GLU A CA 1
ATOM 1313 C C . GLU A 1 163 ? -14.246 3.552 4.734 1.00 87.88 163 GLU A C 1
ATOM 1315 O O . GLU A 1 163 ? -15.003 4.386 4.227 1.00 87.88 163 GLU A O 1
ATOM 1320 N N . PHE A 1 164 ? -13.168 3.904 5.431 1.00 85.06 164 PHE A N 1
ATOM 1321 C CA . PHE A 1 164 ? -12.705 5.280 5.553 1.00 85.06 164 PHE A CA 1
ATOM 1322 C C . PHE A 1 164 ? -11.610 5.563 4.520 1.00 85.06 164 PHE A C 1
ATOM 1324 O O . PHE A 1 164 ? -10.509 5.031 4.609 1.00 85.06 164 PHE A O 1
ATOM 1331 N N . SER A 1 165 ? -11.902 6.439 3.558 1.00 77.75 165 SER A N 1
ATOM 1332 C CA . SER A 1 165 ? -10.972 6.800 2.478 1.00 77.75 165 SER A CA 1
ATOM 1333 C C . SER A 1 165 ? -10.299 8.167 2.656 1.00 77.75 165 SER A C 1
ATOM 1335 O O . SER A 1 165 ? -9.554 8.600 1.782 1.00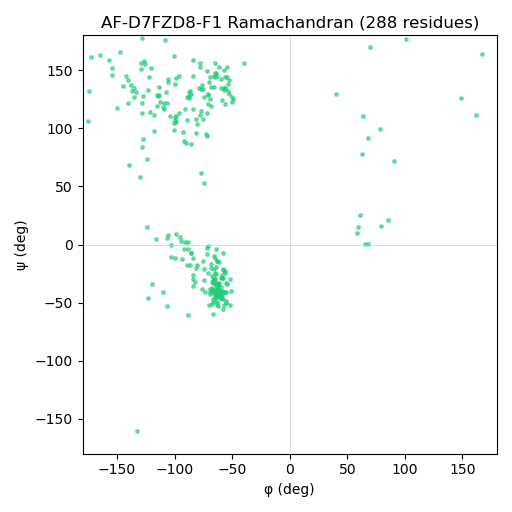 77.75 165 SER A O 1
ATOM 1337 N N . GLY A 1 166 ? -10.609 8.900 3.733 1.00 74.94 166 GLY A N 1
ATOM 1338 C CA . GLY A 1 166 ? -10.197 10.303 3.900 1.00 74.94 166 GLY A CA 1
ATOM 1339 C C . GLY A 1 166 ? -10.876 11.287 2.934 1.00 74.94 166 GLY A C 1
ATOM 1340 O O . GLY A 1 166 ? -10.613 12.488 2.997 1.00 74.94 166 GLY A O 1
ATOM 1341 N N . ALA A 1 167 ? -11.764 10.810 2.055 1.00 68.06 167 ALA A N 1
ATOM 1342 C CA . ALA A 1 167 ? -12.534 11.646 1.145 1.00 68.06 167 ALA A CA 1
ATOM 1343 C C . ALA A 1 167 ? -13.798 12.205 1.827 1.00 68.06 167 ALA A C 1
ATOM 1345 O O . ALA A 1 167 ? -14.447 11.538 2.633 1.00 68.06 167 ALA A O 1
ATOM 1346 N N . GLY A 1 168 ? -14.176 13.435 1.474 1.00 75.19 168 GLY A N 1
ATOM 1347 C CA . GLY A 1 168 ? -15.361 14.120 2.000 1.00 75.19 168 GLY A CA 1
ATOM 1348 C C . GLY A 1 168 ? -15.053 15.141 3.098 1.00 75.19 168 GLY A C 1
ATOM 1349 O O . GLY A 1 168 ? -13.909 15.323 3.509 1.00 75.19 168 GLY A O 1
ATOM 1350 N N . SER A 1 169 ? -16.088 15.846 3.563 1.00 77.62 169 SER A N 1
ATOM 1351 C CA . SER A 1 169 ? -15.928 16.884 4.591 1.00 77.62 169 SER A CA 1
ATOM 1352 C C . SER A 1 169 ? -15.433 16.296 5.916 1.00 77.62 169 SER A C 1
ATOM 1354 O O . SER A 1 169 ? -15.837 15.191 6.283 1.00 77.62 169 SER A O 1
ATOM 1356 N N . ILE A 1 170 ? -14.645 17.058 6.683 1.00 67.38 170 ILE A N 1
ATOM 1357 C CA . ILE A 1 170 ? -14.200 16.659 8.032 1.00 67.38 170 ILE A CA 1
ATOM 1358 C C . ILE A 1 170 ? -15.387 16.229 8.903 1.00 67.38 170 ILE A C 1
ATOM 1360 O O . ILE A 1 170 ? -15.317 15.215 9.588 1.00 67.38 170 ILE A O 1
ATOM 1364 N N . ARG A 1 171 ? -16.528 16.922 8.811 1.00 71.81 171 ARG A N 1
ATOM 1365 C CA . ARG A 1 171 ? -17.746 16.553 9.546 1.00 71.81 171 ARG A CA 1
ATOM 1366 C C . ARG A 1 171 ? -18.239 15.147 9.199 1.00 71.81 171 ARG A C 1
ATOM 1368 O O . ARG A 1 171 ? -18.609 14.390 10.092 1.00 71.81 171 ARG A O 1
ATOM 1375 N N . SER A 1 172 ? -18.248 14.800 7.913 1.00 79.06 172 SER A N 1
ATOM 1376 C CA . SER A 1 172 ? -18.634 13.466 7.445 1.00 79.06 172 SER A CA 1
ATOM 1377 C C . SER A 1 172 ? -17.650 12.403 7.927 1.00 79.06 172 SER A C 1
ATOM 1379 O O . SER A 1 172 ? -18.082 11.342 8.366 1.00 79.06 172 SER A O 1
ATOM 1381 N N . GLN A 1 173 ? -16.350 12.708 7.895 1.00 80.81 173 GLN A N 1
ATOM 1382 C CA . GLN A 1 173 ? -15.299 11.812 8.375 1.00 80.81 173 GLN A CA 1
ATOM 1383 C C . GLN A 1 173 ? -15.455 11.534 9.875 1.00 80.81 173 GLN A C 1
ATOM 1385 O O . GLN A 1 173 ? -15.589 10.380 10.268 1.00 80.81 173 GLN A O 1
ATOM 1390 N N . LEU A 1 174 ? -15.554 12.575 10.708 1.00 78.25 174 LEU A N 1
ATOM 1391 C CA . LEU A 1 174 ? -15.721 12.422 12.158 1.00 78.25 174 LEU A CA 1
ATOM 1392 C C . LEU A 1 174 ? -17.019 11.692 12.520 1.00 78.25 174 LEU A C 1
ATOM 1394 O O . LEU A 1 174 ? -17.034 10.925 13.475 1.00 78.25 174 LEU A O 1
ATOM 1398 N N . LYS A 1 175 ? -18.097 11.862 11.740 1.00 89.75 175 LYS A N 1
ATOM 1399 C CA . LYS A 1 175 ? -19.356 11.131 11.953 1.00 89.75 175 LYS A CA 1
ATOM 1400 C C . LYS A 1 175 ? -19.196 9.614 11.793 1.00 89.75 175 LYS A C 1
ATOM 1402 O O . LYS A 1 175 ? -19.868 8.865 12.499 1.00 89.75 175 LYS A O 1
ATOM 1407 N N . ILE A 1 176 ? -18.328 9.159 10.885 1.00 92.25 176 ILE A N 1
ATOM 1408 C CA . ILE A 1 176 ? -18.036 7.726 10.721 1.00 92.25 176 ILE A CA 1
ATOM 1409 C C . ILE A 1 176 ? -17.409 7.187 12.012 1.00 92.25 176 ILE A C 1
ATOM 1411 O O . ILE A 1 176 ? -17.928 6.235 12.583 1.00 92.25 176 ILE A O 1
ATOM 1415 N N . PHE A 1 177 ? -16.369 7.851 12.523 1.00 90.38 177 PHE A N 1
ATOM 1416 C CA . PHE A 1 177 ? -15.674 7.440 13.750 1.00 90.38 177 PHE A CA 1
ATOM 1417 C C . PHE A 1 177 ? -16.555 7.569 15.001 1.00 90.38 177 PHE A C 1
ATOM 1419 O O . PHE A 1 177 ? -16.594 6.659 15.822 1.00 90.38 177 PHE A O 1
ATOM 1426 N N . ALA A 1 178 ? -17.368 8.625 15.098 1.00 93.00 178 ALA A N 1
ATOM 1427 C CA . ALA A 1 178 ? -18.307 8.846 16.204 1.00 93.00 178 ALA A CA 1
ATOM 1428 C C . ALA A 1 178 ? -19.404 7.781 16.337 1.00 93.00 178 ALA A C 1
ATOM 1430 O O . ALA A 1 178 ? -20.082 7.718 17.360 1.00 93.00 178 ALA A O 1
ATOM 1431 N N . THR A 1 179 ? -19.595 6.950 15.312 1.00 94.50 179 THR A N 1
ATOM 1432 C CA . THR A 1 179 ? -20.564 5.845 15.320 1.00 94.50 179 THR A CA 1
ATOM 1433 C C . THR A 1 179 ? -19.897 4.475 15.203 1.00 94.50 179 THR A C 1
ATOM 1435 O O . THR A 1 179 ? -20.594 3.467 15.102 1.00 94.50 179 THR A O 1
ATOM 1438 N N . ALA A 1 180 ? -18.562 4.420 15.216 1.00 94.69 180 ALA A N 1
ATOM 1439 C CA . ALA A 1 180 ? -17.822 3.179 15.061 1.00 94.69 180 ALA A CA 1
ATOM 1440 C C . ALA A 1 180 ? -17.969 2.294 16.305 1.00 94.69 180 ALA A C 1
ATOM 1442 O O . ALA A 1 180 ? -17.729 2.727 17.430 1.00 94.69 180 ALA A O 1
ATOM 1443 N N . SER A 1 181 ? -18.337 1.028 16.097 1.00 94.12 181 SER A N 1
ATOM 1444 C CA . SER A 1 181 ? -18.321 0.007 17.154 1.00 94.12 181 SER A CA 1
ATOM 1445 C C . SER A 1 181 ? -16.946 -0.630 17.331 1.00 94.12 181 SER A C 1
ATOM 1447 O O . SER A 1 181 ? -16.647 -1.117 18.415 1.00 94.12 181 SER A O 1
ATOM 1449 N N . VAL A 1 182 ? -16.139 -0.624 16.268 1.00 94.25 182 VAL A N 1
ATOM 1450 C CA . VAL A 1 182 ? -14.740 -1.052 16.198 1.00 94.25 182 VAL A CA 1
ATOM 1451 C C . VAL A 1 182 ? -14.075 -0.302 15.043 1.00 94.25 182 VAL A C 1
ATOM 1453 O O . VAL A 1 182 ? -14.726 -0.005 14.039 1.00 94.25 182 VAL A O 1
ATOM 1456 N N . ILE A 1 183 ? -12.795 0.023 15.188 1.00 93.56 183 ILE A N 1
ATOM 1457 C CA . ILE A 1 183 ? -11.968 0.628 14.142 1.00 93.56 183 ILE A CA 1
ATOM 1458 C C . ILE A 1 183 ? -10.878 -0.373 13.781 1.00 93.56 183 ILE A C 1
ATOM 1460 O O . ILE A 1 183 ? -10.175 -0.860 14.659 1.00 93.56 183 ILE A O 1
ATOM 1464 N N . VAL A 1 184 ? -10.731 -0.665 12.492 1.00 91.19 184 VAL A N 1
ATOM 1465 C CA . VAL A 1 184 ? -9.685 -1.547 11.964 1.00 91.19 184 VAL A CA 1
ATOM 1466 C C . VAL A 1 184 ? -8.971 -0.798 10.857 1.00 91.19 184 VAL A C 1
ATOM 1468 O O . VAL A 1 184 ? -9.622 -0.272 9.952 1.00 91.19 184 VAL A O 1
ATOM 1471 N N . GLY A 1 185 ? -7.647 -0.724 10.918 1.00 84.75 185 GLY A N 1
ATOM 1472 C CA . GLY A 1 185 ? -6.894 -0.076 9.856 1.00 84.75 185 GLY A CA 1
ATOM 1473 C C . GLY A 1 185 ? -5.385 -0.229 9.989 1.00 84.75 185 GLY A C 1
ATOM 1474 O O . GLY A 1 185 ? -4.881 -0.540 11.072 1.00 84.75 185 GLY A O 1
ATOM 1475 N N . PRO A 1 186 ? -4.654 -0.000 8.888 1.00 79.94 186 PRO A N 1
ATOM 1476 C CA . PRO A 1 186 ? -3.204 0.064 8.932 1.00 79.94 186 PRO A CA 1
ATOM 1477 C C . PRO A 1 186 ? -2.745 1.263 9.766 1.00 79.94 186 PRO A C 1
ATOM 1479 O O . PRO A 1 186 ? -3.456 2.270 9.881 1.00 79.94 186 PRO A O 1
ATOM 1482 N N . HIS A 1 187 ? -1.525 1.175 10.294 1.00 76.88 187 HIS A N 1
ATOM 1483 C CA . HIS A 1 187 ? -0.832 2.325 10.867 1.00 76.88 187 HIS A CA 1
ATOM 1484 C C . HIS A 1 187 ? -0.867 3.512 9.896 1.00 76.88 187 HIS A C 1
ATOM 1486 O O . HIS A 1 187 ? -0.444 3.408 8.742 1.00 76.88 187 HIS A O 1
ATOM 1492 N N . GLY A 1 188 ? -1.356 4.664 10.354 1.00 73.12 188 GLY A N 1
ATOM 1493 C CA . GLY A 1 188 ? -1.390 5.864 9.527 1.00 73.12 188 GLY A CA 1
ATOM 1494 C C . GLY A 1 188 ? -2.261 6.972 10.098 1.00 73.12 188 GLY A C 1
ATOM 1495 O O . GLY A 1 188 ? -3.111 6.754 10.958 1.00 73.12 188 GLY A O 1
ATOM 1496 N N . ALA A 1 189 ? -2.075 8.186 9.577 1.00 67.62 189 ALA A N 1
ATOM 1497 C CA . ALA A 1 189 ? -2.730 9.398 10.073 1.00 67.62 189 ALA A CA 1
ATOM 1498 C C . ALA A 1 189 ? -4.270 9.321 10.107 1.00 67.62 189 ALA A C 1
ATOM 1500 O O . ALA A 1 189 ? -4.894 10.024 10.897 1.00 67.62 189 ALA A O 1
ATOM 1501 N N . GLY A 1 190 ? -4.888 8.447 9.305 1.00 74.44 190 GLY A N 1
ATOM 1502 C CA . GLY A 1 190 ? -6.332 8.206 9.339 1.00 74.44 190 GLY A CA 1
ATOM 1503 C C . GLY A 1 190 ? -6.852 7.720 10.698 1.00 74.44 190 GLY A C 1
ATOM 1504 O O . GLY A 1 190 ? -7.978 8.053 11.065 1.00 74.44 190 GLY A O 1
ATOM 1505 N N . LEU A 1 191 ? -6.024 7.015 11.480 1.00 82.81 191 LEU A N 1
ATOM 1506 C CA . LEU A 1 191 ? -6.378 6.558 12.825 1.00 82.81 191 LEU A CA 1
ATOM 1507 C C . LEU A 1 191 ? -6.522 7.711 13.829 1.00 82.81 191 LEU A C 1
ATOM 1509 O O . LEU A 1 191 ? -7.236 7.555 14.814 1.00 82.81 191 LEU A O 1
ATOM 1513 N N . ALA A 1 192 ? -5.950 8.894 13.575 1.00 75.19 192 ALA A N 1
ATOM 1514 C CA . ALA A 1 192 ? -6.099 10.051 14.466 1.00 75.19 192 ALA A CA 1
ATOM 1515 C C . ALA A 1 192 ? -7.569 10.477 14.660 1.00 75.19 192 ALA A C 1
ATOM 1517 O O . ALA A 1 192 ? -7.932 11.000 15.714 1.00 75.19 192 ALA A O 1
ATOM 1518 N N . ASN A 1 193 ? -8.439 10.186 13.687 1.00 79.38 193 ASN A N 1
ATOM 1519 C CA . ASN A 1 193 ? -9.876 10.449 13.783 1.00 79.38 193 ASN A CA 1
ATOM 1520 C C . ASN A 1 193 ? -10.575 9.622 14.876 1.00 79.38 193 ASN A C 1
ATOM 1522 O O . ASN A 1 193 ? -11.709 9.946 15.236 1.00 79.38 193 ASN A O 1
ATOM 1526 N N . MET A 1 194 ? -9.909 8.612 15.456 1.00 85.12 194 MET A N 1
ATOM 1527 C CA . MET A 1 194 ? -10.453 7.837 16.573 1.00 85.12 194 MET A CA 1
ATOM 1528 C C . MET A 1 194 ? -10.809 8.701 17.788 1.00 85.12 194 MET A C 1
ATOM 1530 O O . MET A 1 194 ? -11.676 8.299 18.558 1.00 85.12 194 MET A O 1
ATOM 1534 N N . ILE A 1 195 ? -10.222 9.898 17.915 1.00 78.56 195 ILE A N 1
ATOM 1535 C CA . ILE A 1 195 ? -10.563 10.884 18.952 1.00 78.56 195 ILE A CA 1
ATOM 1536 C C . ILE A 1 195 ? -12.050 11.275 18.949 1.00 78.56 195 ILE A C 1
ATOM 1538 O O . ILE A 1 195 ? -12.577 11.703 19.970 1.00 78.56 195 ILE A O 1
ATOM 1542 N N . ALA A 1 196 ? -12.735 11.132 17.810 1.00 81.75 196 ALA A N 1
ATOM 1543 C CA . ALA A 1 196 ? -14.165 11.395 17.695 1.00 81.75 196 ALA A CA 1
ATOM 1544 C C . ALA A 1 196 ? -15.045 10.198 18.082 1.00 81.75 196 ALA A C 1
ATOM 1546 O O . ALA A 1 196 ? -16.265 10.342 18.114 1.00 81.75 196 ALA A O 1
ATOM 1547 N N . SER A 1 197 ? -14.458 9.028 18.337 1.00 88.88 197 SER A N 1
ATOM 1548 C CA . SER A 1 197 ? -15.206 7.800 18.618 1.00 88.88 197 SER A CA 1
ATOM 1549 C C . SER A 1 197 ? -15.732 7.781 20.051 1.00 88.88 197 SER A C 1
ATOM 1551 O O .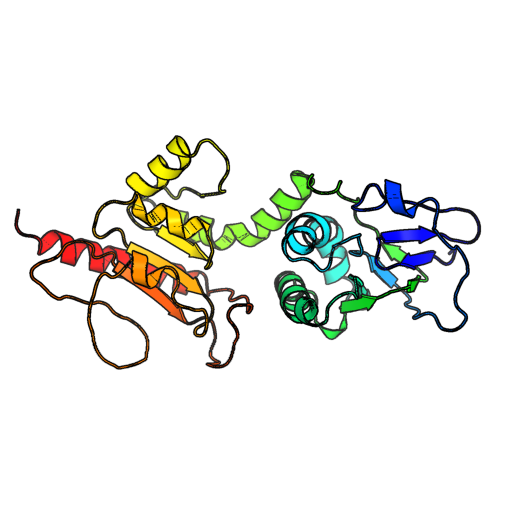 SER A 1 197 ? -15.140 8.410 20.932 1.00 88.88 197 SER A O 1
ATOM 1553 N N . PRO A 1 198 ? -16.801 7.018 20.330 1.00 89.19 198 PRO A N 1
ATOM 1554 C CA . PRO A 1 198 ? -17.243 6.783 21.696 1.00 89.19 198 PRO A CA 1
ATOM 1555 C C . PRO A 1 198 ? -16.117 6.235 22.582 1.00 89.19 198 PRO A C 1
ATOM 1557 O O . PRO A 1 198 ? -15.218 5.523 22.115 1.00 89.19 198 PRO A O 1
ATOM 1560 N N . LEU A 1 199 ? -16.205 6.505 23.886 1.00 82.69 199 LEU A N 1
ATOM 1561 C CA . LEU A 1 199 ? -15.334 5.865 24.871 1.00 82.69 199 LEU A CA 1
ATOM 1562 C C . LEU A 1 199 ? -15.403 4.341 24.709 1.00 82.69 199 LEU A C 1
ATOM 1564 O O . LEU A 1 199 ? -16.473 3.788 24.446 1.00 82.69 199 LEU A O 1
ATOM 1568 N N . ARG A 1 200 ? -14.262 3.660 24.872 1.00 82.50 200 ARG A N 1
ATOM 1569 C CA . ARG A 1 200 ? -14.161 2.196 24.735 1.00 82.50 200 ARG A CA 1
ATOM 1570 C C . ARG A 1 200 ? -14.526 1.674 23.346 1.00 82.50 200 ARG A C 1
ATOM 1572 O O . ARG A 1 200 ? -14.941 0.521 23.212 1.00 82.50 200 ARG A O 1
ATOM 1579 N N . THR A 1 201 ? -14.385 2.502 22.311 1.00 88.81 201 THR A N 1
ATOM 1580 C CA . THR A 1 201 ? -14.344 2.008 20.930 1.00 88.81 201 THR A CA 1
ATOM 1581 C C . THR A 1 201 ? -13.041 1.231 20.747 1.00 88.81 201 THR A C 1
ATOM 1583 O O . THR A 1 201 ? -11.975 1.826 20.941 1.00 88.81 201 THR A O 1
ATOM 1586 N N . PRO A 1 202 ? -13.089 -0.071 20.424 1.00 90.94 202 PRO A N 1
ATOM 1587 C CA . PRO A 1 202 ? -11.908 -0.866 20.183 1.00 90.94 202 PRO A CA 1
ATOM 1588 C C . PRO A 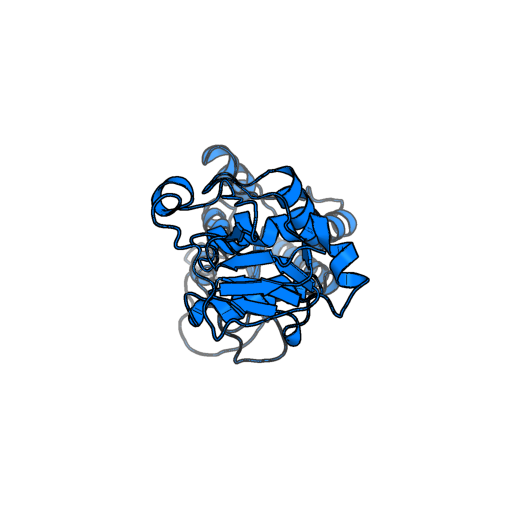1 202 ? -11.233 -0.440 18.888 1.00 90.94 202 PRO A C 1
ATOM 1590 O O . PRO A 1 202 ? -11.902 -0.109 17.906 1.00 90.94 202 PRO A O 1
ATOM 1593 N N . VAL A 1 203 ? -9.909 -0.476 18.890 1.00 89.31 203 VAL A N 1
ATOM 1594 C CA . VAL A 1 203 ? -9.073 -0.142 17.744 1.00 89.31 203 VAL A CA 1
ATOM 1595 C C . VAL A 1 203 ? -8.101 -1.292 17.519 1.00 89.31 203 VAL A C 1
ATOM 1597 O O . VAL A 1 203 ? -7.330 -1.637 18.415 1.00 89.31 203 VAL A O 1
ATOM 1600 N N . LEU A 1 204 ? -8.152 -1.876 16.325 1.00 89.38 204 LEU A N 1
ATOM 1601 C CA . LEU A 1 204 ? -7.141 -2.787 15.812 1.00 89.38 204 LEU A CA 1
ATOM 1602 C C . LEU A 1 204 ? -6.237 -2.013 14.854 1.00 89.38 204 LEU A C 1
ATOM 1604 O O . LEU A 1 204 ? -6.624 -1.710 13.722 1.00 89.38 204 LEU A O 1
ATOM 1608 N N . GLU A 1 205 ? -5.037 -1.694 15.327 1.00 85.88 205 GLU A N 1
ATOM 1609 C CA . GLU A 1 205 ? -3.970 -1.174 14.479 1.00 85.88 205 GLU A CA 1
ATOM 1610 C C . GLU A 1 205 ? -3.156 -2.339 13.909 1.00 85.88 205 GLU A C 1
ATOM 1612 O O . GLU A 1 205 ? -2.628 -3.178 14.646 1.00 85.88 205 GLU A O 1
ATOM 1617 N N . ILE A 1 206 ? -3.017 -2.349 12.587 1.00 80.06 206 ILE A N 1
ATOM 1618 C CA . ILE A 1 206 ? -2.165 -3.291 11.862 1.00 80.06 206 ILE A CA 1
ATOM 1619 C C . ILE A 1 206 ? -0.841 -2.578 11.557 1.00 80.06 206 ILE A C 1
ATOM 1621 O O . ILE A 1 206 ? -0.813 -1.624 10.774 1.00 80.06 206 ILE A O 1
ATOM 1625 N N . ALA A 1 207 ? 0.246 -3.005 12.207 1.00 70.62 207 ALA A N 1
ATOM 1626 C CA . ALA A 1 207 ? 1.567 -2.385 12.084 1.00 70.62 207 ALA A CA 1
ATOM 1627 C C . ALA A 1 207 ? 2.702 -3.387 12.391 1.00 70.62 207 ALA A C 1
ATOM 1629 O O . ALA A 1 207 ? 2.520 -4.250 13.248 1.00 70.62 207 ALA A O 1
ATOM 1630 N N . PRO A 1 208 ? 3.909 -3.238 11.817 1.00 64.69 208 PRO A N 1
ATOM 1631 C CA . PRO A 1 208 ? 5.105 -3.958 12.283 1.00 64.69 208 PRO A CA 1
ATOM 1632 C C . PRO A 1 208 ? 5.378 -3.677 13.754 1.00 64.69 208 PRO A C 1
ATOM 1634 O O . PRO A 1 208 ? 5.094 -2.571 14.196 1.00 64.69 208 PRO A O 1
ATOM 1637 N N . THR A 1 209 ? 5.972 -4.595 14.516 1.00 62.59 209 THR A N 1
ATOM 1638 C CA . THR A 1 209 ? 6.175 -4.450 15.977 1.00 62.59 209 THR A CA 1
ATOM 1639 C C . THR A 1 209 ? 7.005 -3.241 16.404 1.00 62.59 209 THR A C 1
ATOM 1641 O O . THR A 1 209 ? 6.771 -2.695 17.483 1.00 62.59 209 THR A O 1
ATOM 1644 N N . ASN A 1 210 ? 7.928 -2.766 15.570 1.00 63.06 210 ASN A N 1
ATOM 1645 C CA . ASN A 1 210 ? 8.797 -1.650 15.938 1.00 63.06 210 ASN A CA 1
ATOM 1646 C C . ASN A 1 210 ? 8.295 -0.273 15.471 1.00 63.06 210 ASN A C 1
ATOM 1648 O O . ASN A 1 210 ? 8.970 0.737 15.690 1.00 63.06 210 ASN A O 1
ATOM 1652 N N . CYS A 1 211 ? 7.111 -0.210 14.848 1.00 62.41 211 CYS A N 1
ATOM 1653 C CA . CYS A 1 211 ? 6.468 1.073 14.609 1.00 62.41 211 CYS A CA 1
ATOM 1654 C C . CYS A 1 211 ? 6.296 1.833 15.933 1.00 62.41 211 CYS A C 1
ATOM 1656 O O . CYS A 1 211 ? 5.860 1.231 16.924 1.00 62.41 211 CYS A O 1
ATOM 1658 N N . PRO A 1 212 ? 6.607 3.138 16.000 1.00 68.88 212 PRO A N 1
ATOM 1659 C CA . PRO A 1 212 ? 6.257 3.915 17.170 1.00 68.88 212 PRO A CA 1
ATOM 1660 C C . PRO A 1 212 ? 4.750 3.815 17.386 1.00 68.88 212 PRO A C 1
ATOM 1662 O O . PRO A 1 212 ? 3.961 3.927 16.447 1.00 68.88 212 PRO A O 1
ATOM 1665 N N . SER A 1 213 ? 4.348 3.590 18.630 1.00 69.00 213 SER A N 1
ATOM 1666 C CA . SER A 1 213 ? 2.948 3.452 19.025 1.00 69.00 213 SER A CA 1
ATOM 1667 C C . SER A 1 213 ? 2.242 4.821 19.035 1.00 69.00 213 SER A C 1
ATOM 1669 O O . SER A 1 213 ? 1.668 5.223 20.043 1.00 69.00 213 SER A O 1
ATOM 1671 N N . CYS A 1 214 ? 2.315 5.568 17.925 1.00 65.88 214 CYS A N 1
ATOM 1672 C CA . CYS A 1 214 ? 1.857 6.956 17.791 1.00 65.88 214 CYS A CA 1
ATOM 1673 C C . CYS A 1 214 ? 0.395 7.139 18.210 1.00 65.88 214 CYS A C 1
ATOM 1675 O O . CYS A 1 214 ? 0.029 8.174 18.763 1.00 65.88 214 CYS A O 1
ATOM 1677 N N . PHE A 1 215 ? -0.435 6.127 17.958 1.00 70.50 215 PHE A N 1
ATOM 1678 C CA . PHE A 1 215 ? -1.866 6.155 18.245 1.00 70.50 215 PHE A CA 1
ATOM 1679 C C . PHE A 1 215 ? -2.225 5.435 19.547 1.00 70.50 215 PHE A C 1
ATOM 1681 O O . PHE A 1 215 ? -3.317 5.641 20.071 1.00 70.50 215 PHE A O 1
ATOM 1688 N N . LEU A 1 216 ? -1.294 4.678 20.139 1.00 69.62 216 LEU A N 1
ATOM 1689 C CA . LEU A 1 216 ? -1.508 4.035 21.435 1.00 69.62 216 LEU A CA 1
ATOM 1690 C C . LEU A 1 216 ? -1.731 5.074 22.535 1.00 69.62 216 LEU A C 1
ATOM 1692 O O . LEU A 1 216 ? -2.594 4.876 23.375 1.00 69.62 216 LEU A O 1
ATOM 1696 N N . THR A 1 217 ? -1.027 6.207 22.506 1.00 58.94 217 THR A N 1
ATOM 1697 C CA . THR A 1 217 ? -1.236 7.300 23.475 1.00 58.94 217 THR A CA 1
ATOM 1698 C C . THR A 1 217 ? -2.596 7.986 23.303 1.00 58.94 217 THR A C 1
ATOM 1700 O O . THR A 1 217 ? -3.147 8.516 24.264 1.00 58.94 217 THR A O 1
ATOM 1703 N N . LEU A 1 218 ? -3.161 7.973 22.088 1.00 57.41 218 LEU A N 1
ATOM 1704 C CA . LEU A 1 218 ? -4.540 8.422 21.856 1.00 57.41 218 LEU A CA 1
ATOM 1705 C C . LEU A 1 218 ? -5.551 7.390 22.369 1.00 57.41 218 LEU A C 1
ATOM 1707 O O . LEU A 1 218 ? -6.634 7.761 22.813 1.00 57.41 218 LEU A O 1
ATOM 1711 N N . ALA A 1 219 ? -5.182 6.110 22.341 1.00 57.09 219 ALA A N 1
ATOM 1712 C CA . ALA A 1 219 ? -6.013 5.012 22.804 1.00 57.09 219 ALA A CA 1
ATOM 1713 C C . ALA A 1 219 ? -5.963 4.793 24.332 1.00 57.09 219 ALA A C 1
ATOM 1715 O O . ALA A 1 219 ? -6.962 4.399 24.936 1.00 57.09 219 ALA A O 1
ATOM 1716 N N . VAL A 1 220 ? -4.822 5.073 24.966 1.00 54.28 220 VAL A N 1
ATOM 1717 C CA . VAL A 1 220 ? -4.530 4.796 26.377 1.00 54.28 220 VAL A CA 1
ATOM 1718 C C . VAL A 1 220 ? -4.018 6.065 27.050 1.00 54.28 220 VAL A C 1
ATOM 1720 O O . VAL A 1 220 ? -2.902 6.516 26.785 1.00 54.28 220 VAL A O 1
ATOM 1723 N N . LYS A 1 221 ? -4.789 6.615 27.995 1.00 36.81 221 LYS A N 1
ATOM 1724 C CA . LYS A 1 221 ? -4.288 7.658 28.899 1.00 36.81 221 LYS A CA 1
ATOM 1725 C C . LYS A 1 221 ? -3.887 7.054 30.257 1.00 36.81 221 LYS A C 1
ATOM 1727 O O . LYS A 1 221 ? -4.746 6.736 31.067 1.00 36.81 221 LYS A O 1
ATOM 1732 N N . HIS A 1 222 ? -2.564 6.960 30.451 1.00 33.81 222 HIS A N 1
ATOM 1733 C CA . HIS A 1 222 ? -1.760 6.606 31.643 1.00 33.81 222 HIS A CA 1
ATOM 1734 C C . HIS A 1 222 ? -1.882 5.202 32.265 1.00 33.81 222 HIS A C 1
ATOM 1736 O O . HIS A 1 222 ? -2.802 4.929 33.025 1.00 33.81 222 HIS A O 1
ATOM 1742 N N . LEU A 1 223 ? -0.807 4.416 32.112 1.00 34.41 223 LEU A N 1
ATOM 1743 C CA . LEU A 1 223 ? -0.158 3.685 33.208 1.00 34.41 223 LEU A CA 1
ATOM 1744 C C . LEU A 1 223 ? 1.360 3.880 33.064 1.00 34.41 223 LEU A C 1
ATOM 1746 O O . LEU A 1 223 ? 1.907 3.718 31.974 1.00 34.41 223 LEU A O 1
ATOM 1750 N N . ALA A 1 224 ? 2.001 4.326 34.141 1.00 32.69 224 ALA A N 1
ATOM 1751 C CA . ALA A 1 224 ? 3.450 4.420 34.243 1.00 32.69 224 ALA A CA 1
ATOM 1752 C C . ALA A 1 224 ? 4.056 3.031 34.518 1.00 32.69 224 ALA A C 1
ATOM 1754 O O . ALA A 1 224 ? 3.407 2.183 35.126 1.00 32.69 224 ALA A O 1
ATOM 1755 N N . ASP A 1 225 ? 5.307 2.884 34.086 1.00 37.53 225 ASP A N 1
ATOM 1756 C CA . ASP A 1 225 ? 6.284 1.822 34.358 1.00 37.53 225 ASP A CA 1
ATOM 1757 C C . ASP A 1 225 ? 6.167 0.475 33.611 1.00 37.53 225 ASP A C 1
ATOM 1759 O O . ASP A 1 225 ? 5.451 -0.446 33.982 1.00 37.53 225 ASP A O 1
ATOM 1763 N N . GLY A 1 226 ? 7.002 0.370 32.565 1.00 38.00 226 GLY A N 1
ATOM 1764 C CA . GLY A 1 226 ? 8.017 -0.682 32.414 1.00 38.00 226 GLY A CA 1
ATOM 1765 C C . GLY A 1 226 ? 7.572 -2.130 32.180 1.00 38.00 226 GLY A C 1
ATOM 1766 O O . GLY A 1 226 ? 7.516 -2.916 33.117 1.00 38.00 226 GLY A O 1
ATOM 1767 N N . GLY A 1 227 ? 7.442 -2.532 30.909 1.00 29.42 227 GLY A N 1
ATOM 1768 C CA . GLY A 1 227 ? 7.474 -3.947 30.515 1.00 29.42 227 GLY A CA 1
ATOM 1769 C C . GLY A 1 227 ? 6.887 -4.221 29.130 1.00 29.42 227 GLY A C 1
ATOM 1770 O O . GLY A 1 227 ? 5.689 -4.083 28.914 1.00 29.42 227 GLY A O 1
ATOM 1771 N N . THR A 1 228 ? 7.733 -4.603 28.178 1.00 33.22 228 THR A N 1
ATOM 1772 C CA . THR A 1 228 ? 7.371 -4.962 26.799 1.00 33.22 228 THR A CA 1
ATOM 1773 C C . THR A 1 228 ? 6.721 -6.351 26.742 1.00 33.22 228 THR A C 1
ATOM 1775 O O . THR A 1 228 ? 7.265 -7.281 27.331 1.00 33.22 228 THR A O 1
ATOM 1778 N N . THR A 1 229 ? 5.603 -6.494 26.008 1.00 33.31 229 THR A N 1
ATOM 1779 C CA . THR A 1 229 ? 5.287 -7.464 24.915 1.00 33.31 229 THR A CA 1
ATOM 1780 C C . THR A 1 229 ? 3.784 -7.813 24.892 1.00 33.31 229 THR A C 1
ATOM 1782 O O . THR A 1 229 ? 3.260 -8.250 25.903 1.00 33.31 229 THR A O 1
ATOM 1785 N N . ALA A 1 230 ? 3.145 -7.634 23.724 1.00 41.31 230 ALA A N 1
ATOM 1786 C CA . ALA A 1 230 ? 1.899 -8.235 23.199 1.00 41.31 230 ALA A CA 1
ATOM 1787 C C . ALA A 1 230 ? 0.662 -8.457 24.117 1.00 41.31 230 ALA A C 1
ATOM 1789 O O . ALA A 1 230 ? 0.708 -9.125 25.138 1.00 41.31 230 ALA A O 1
ATOM 1790 N N . LEU A 1 231 ? -0.495 -7.988 23.623 1.00 40.44 231 LEU A N 1
ATOM 1791 C CA . LEU A 1 231 ? -1.844 -8.053 24.214 1.00 40.44 231 LEU A CA 1
ATOM 1792 C C . LEU A 1 231 ? -2.010 -7.311 25.553 1.00 40.44 231 LEU A C 1
ATOM 1794 O O . LEU A 1 231 ? -2.133 -7.901 26.622 1.00 40.44 231 LEU A O 1
ATOM 1798 N N . PHE A 1 232 ? -2.136 -5.986 25.481 1.00 41.81 232 PHE A N 1
ATOM 1799 C CA . PHE A 1 232 ? -2.584 -5.191 26.620 1.00 41.81 232 PHE A CA 1
ATOM 1800 C C . PHE A 1 232 ? -4.109 -5.041 26.628 1.00 41.81 232 PHE A C 1
ATOM 1802 O O . PHE A 1 232 ? -4.660 -4.060 26.133 1.00 41.81 232 PHE A O 1
ATOM 1809 N N . VAL A 1 233 ? -4.802 -6.002 27.242 1.00 37.84 233 VAL A N 1
ATOM 1810 C CA . VAL A 1 233 ? -6.154 -5.762 27.767 1.00 37.84 233 VAL A CA 1
ATOM 1811 C C . VAL A 1 233 ? -5.992 -5.180 29.173 1.00 37.84 233 VAL A C 1
ATOM 1813 O O . VAL A 1 233 ? -5.946 -5.909 30.160 1.00 37.84 233 VAL A O 1
ATOM 1816 N N . PHE A 1 234 ? -5.837 -3.858 29.280 1.00 36.22 234 PHE A N 1
ATOM 1817 C CA . PHE A 1 234 ? -5.794 -3.193 30.584 1.00 36.22 234 PHE A CA 1
ATOM 1818 C C . PHE A 1 234 ? -7.211 -3.047 31.150 1.00 36.22 234 PHE A C 1
ATOM 1820 O O . PHE A 1 234 ? -7.997 -2.234 30.667 1.00 36.22 234 PHE A O 1
ATOM 1827 N N . PHE A 1 235 ? -7.513 -3.777 32.224 1.00 42.69 235 PHE A N 1
ATOM 1828 C CA . PHE A 1 235 ? -8.583 -3.410 33.150 1.00 42.69 235 PHE A CA 1
ATOM 1829 C C . PHE A 1 235 ? -7.954 -2.730 34.365 1.00 42.69 235 PHE A C 1
ATOM 1831 O O . PHE A 1 235 ? -7.318 -3.382 35.188 1.00 42.69 235 PHE A O 1
ATOM 1838 N N . SER A 1 236 ? -8.119 -1.413 34.481 1.00 29.70 236 SER A N 1
ATOM 1839 C CA . SER A 1 236 ? -7.834 -0.709 35.731 1.00 29.70 236 SER A CA 1
ATOM 1840 C C . SER A 1 236 ? -8.730 0.522 35.888 1.00 29.70 236 SER A C 1
ATOM 1842 O O . SER A 1 236 ? -8.716 1.460 35.085 1.00 29.70 236 SER A O 1
ATOM 1844 N N . THR A 1 237 ? -9.545 0.467 36.938 1.00 37.03 237 THR A N 1
ATOM 1845 C CA . THR A 1 237 ? -10.346 1.542 37.545 1.00 37.03 237 THR A CA 1
ATOM 1846 C C . THR A 1 237 ? -9.628 2.082 38.798 1.00 37.03 237 THR A C 1
ATOM 1848 O O . THR A 1 237 ? -8.881 1.305 39.388 1.00 37.03 237 THR A O 1
ATOM 1851 N N . PRO A 1 238 ? -9.940 3.279 39.355 1.00 44.81 238 PRO A N 1
ATOM 1852 C CA . PRO A 1 238 ? -10.734 4.389 38.823 1.00 44.81 238 PRO A CA 1
ATOM 1853 C C . PRO A 1 238 ? -10.016 5.767 38.855 1.00 44.81 238 PRO A C 1
ATOM 1855 O O . PRO A 1 238 ? -9.197 6.054 39.721 1.00 44.81 238 PRO A O 1
ATOM 1858 N N . ARG A 1 239 ? -10.501 6.663 37.976 1.00 41.06 239 ARG A N 1
ATOM 1859 C CA . ARG A 1 239 ? -10.278 8.129 37.859 1.00 41.06 239 ARG A CA 1
ATOM 1860 C C . ARG A 1 239 ? -9.112 8.620 36.982 1.00 41.06 239 ARG A C 1
ATOM 1862 O O . ARG A 1 239 ? -8.183 9.251 37.461 1.00 41.06 239 ARG A O 1
ATOM 1869 N N . ALA A 1 240 ? -9.275 8.483 35.666 1.00 36.25 240 ALA A N 1
ATOM 1870 C CA . ALA A 1 240 ? -9.496 9.594 34.719 1.00 36.25 240 ALA A CA 1
ATOM 1871 C C . ALA A 1 240 ? -9.768 9.004 33.318 1.00 36.25 240 ALA A C 1
ATOM 1873 O O . ALA A 1 240 ? -9.092 8.080 32.882 1.00 36.25 240 ALA A O 1
ATOM 1874 N N . GLN A 1 241 ? -10.817 9.485 32.650 1.00 49.31 241 GLN A N 1
ATOM 1875 C CA . GLN A 1 241 ? -11.449 8.843 31.492 1.00 49.31 241 GLN A CA 1
ATOM 1876 C C . GLN A 1 241 ? -10.752 9.160 30.161 1.00 49.31 241 GLN A C 1
ATOM 1878 O O . GLN A 1 241 ? -10.762 10.302 29.711 1.00 49.31 241 GLN A O 1
ATOM 1883 N N . LEU A 1 242 ? -10.209 8.117 29.529 1.00 43.97 242 LEU A N 1
ATOM 1884 C CA . LEU A 1 242 ? -10.328 7.762 28.105 1.00 43.97 242 LEU A CA 1
ATOM 1885 C C . LEU A 1 242 ? -9.615 6.412 27.941 1.00 43.97 242 LEU A C 1
ATOM 1887 O O . LEU A 1 242 ? -8.394 6.339 28.047 1.00 43.97 242 LEU A O 1
ATOM 1891 N N . GLN A 1 243 ? -10.381 5.334 27.773 1.00 58.16 243 GLN A N 1
ATOM 1892 C CA . GLN A 1 243 ? -9.834 3.982 27.633 1.00 58.16 243 GLN A CA 1
ATOM 1893 C C . GLN A 1 243 ? -10.422 3.371 26.365 1.00 58.16 243 GLN A C 1
ATOM 1895 O O . GLN A 1 243 ? -11.522 2.821 26.384 1.00 58.16 243 GLN A O 1
ATOM 1900 N N . HIS A 1 244 ? -9.742 3.554 25.236 1.00 60.91 244 HIS A N 1
ATOM 1901 C CA . HIS A 1 244 ? -9.987 2.727 24.061 1.00 60.91 244 HIS A CA 1
ATOM 1902 C C . HIS A 1 244 ? -9.420 1.330 24.332 1.00 60.91 244 HIS A C 1
ATOM 1904 O O . HIS A 1 244 ? -8.441 1.178 25.062 1.00 60.91 244 HIS A O 1
ATOM 1910 N N . ILE A 1 245 ? -10.033 0.303 23.747 1.00 66.94 245 ILE A N 1
ATOM 1911 C CA . ILE A 1 245 ? -9.481 -1.054 23.800 1.00 66.94 245 ILE A CA 1
ATOM 1912 C C . ILE A 1 245 ? -8.554 -1.180 22.598 1.00 66.94 245 ILE A C 1
ATOM 1914 O O . ILE A 1 245 ? -9.024 -1.205 21.465 1.00 66.94 245 ILE A O 1
ATOM 1918 N N . TYR A 1 246 ? -7.247 -1.187 22.830 1.00 72.56 246 TYR A N 1
ATOM 1919 C CA . TYR A 1 246 ? -6.264 -1.166 21.753 1.00 72.56 246 TYR A CA 1
ATOM 1920 C C . TYR A 1 246 ? -5.601 -2.525 21.603 1.00 72.56 246 TYR A C 1
ATOM 1922 O O . TYR A 1 246 ? -4.953 -3.004 22.533 1.00 72.56 246 TYR A O 1
ATOM 1930 N N . ALA A 1 247 ? -5.713 -3.117 20.419 1.00 71.50 247 ALA A N 1
ATOM 1931 C CA . ALA A 1 247 ? -4.850 -4.216 20.029 1.00 71.50 247 ALA A CA 1
ATOM 1932 C C . ALA A 1 247 ? -3.959 -3.758 18.886 1.00 71.50 247 ALA A C 1
ATOM 1934 O O . ALA A 1 247 ? -4.401 -3.131 17.922 1.00 71.50 247 ALA A O 1
ATOM 1935 N N . ARG A 1 248 ? -2.689 -4.114 19.012 1.00 67.81 248 ARG A N 1
ATOM 1936 C CA . ARG A 1 248 ? -1.730 -4.009 17.932 1.00 67.81 248 ARG A CA 1
ATOM 1937 C C . ARG A 1 248 ? -1.407 -5.411 17.479 1.00 67.81 248 ARG A C 1
ATOM 1939 O O . ARG A 1 248 ? -0.952 -6.219 18.290 1.00 67.81 248 ARG A O 1
ATOM 1946 N N . HIS A 1 249 ? -1.653 -5.680 16.208 1.00 67.50 249 HIS A N 1
ATOM 1947 C CA . HIS A 1 249 ? -1.175 -6.911 15.607 1.00 67.50 249 HIS A CA 1
ATOM 1948 C C . HIS A 1 249 ? 0.357 -6.807 15.455 1.00 67.50 249 HIS A C 1
ATOM 1950 O O . HIS A 1 249 ? 0.810 -5.840 14.840 1.00 67.50 249 HIS A O 1
ATOM 1956 N N . PRO A 1 250 ? 1.166 -7.710 16.048 1.00 59.56 250 PRO A N 1
ATOM 1957 C CA . PRO A 1 250 ? 2.599 -7.765 15.801 1.00 59.56 250 PRO A CA 1
ATOM 1958 C C . PRO A 1 250 ? 2.838 -8.320 14.396 1.00 59.56 250 PRO A C 1
ATOM 1960 O O . PRO A 1 250 ? 2.896 -9.530 14.200 1.00 59.56 250 PRO A O 1
ATOM 1963 N N . GLY A 1 251 ? 2.961 -7.440 13.404 1.00 53.59 251 GLY A N 1
ATOM 1964 C CA . GLY A 1 251 ? 3.275 -7.900 12.060 1.00 53.59 251 GLY A CA 1
ATOM 1965 C C . GLY A 1 251 ? 4.568 -8.723 12.026 1.00 53.59 251 GLY A C 1
ATOM 1966 O O . GLY A 1 251 ? 5.614 -8.203 12.405 1.00 53.59 251 GLY A O 1
ATOM 1967 N N . GLY A 1 252 ? 4.485 -9.982 11.579 1.00 50.38 252 GLY A N 1
ATOM 1968 C CA . GLY A 1 252 ? 5.629 -10.866 11.319 1.00 50.38 252 GLY A CA 1
ATOM 1969 C C . GLY A 1 252 ? 6.414 -11.372 12.545 1.00 50.38 252 GLY A C 1
ATOM 1970 O O . GLY A 1 252 ? 6.252 -10.926 13.677 1.00 50.38 252 GLY A O 1
ATOM 1971 N N . ASN A 1 253 ? 7.309 -12.338 12.305 1.00 46.62 253 ASN A N 1
ATOM 1972 C CA . ASN A 1 253 ? 8.059 -13.060 13.348 1.00 46.62 253 ASN A CA 1
ATOM 1973 C C . ASN A 1 253 ? 9.378 -12.363 13.742 1.00 46.62 253 ASN A C 1
ATOM 1975 O O . ASN A 1 253 ? 10.148 -12.916 14.531 1.00 46.62 253 ASN A O 1
ATOM 1979 N N . GLN A 1 254 ? 9.698 -11.197 13.168 1.00 50.75 254 GLN A N 1
ATOM 1980 C CA . GLN A 1 254 ? 10.999 -10.550 13.336 1.00 50.75 254 GLN A CA 1
ATOM 1981 C C . GLN A 1 254 ? 10.865 -9.212 14.069 1.00 50.75 254 GLN A C 1
ATOM 1983 O O . GLN A 1 254 ? 10.232 -8.264 13.622 1.00 50.75 254 GLN A O 1
ATOM 1988 N N . TRP A 1 255 ? 11.515 -9.125 15.229 1.00 44.56 255 TRP A N 1
ATOM 1989 C CA . TRP A 1 255 ? 11.504 -7.954 16.113 1.00 44.56 255 TRP A CA 1
ATOM 1990 C C . TRP A 1 255 ? 12.287 -6.739 15.567 1.00 44.56 255 TRP A C 1
ATOM 1992 O O . TRP A 1 255 ? 12.314 -5.687 16.205 1.00 44.56 255 TRP A O 1
ATOM 2002 N N . ASN A 1 256 ? 12.908 -6.857 14.387 1.00 48.69 256 ASN A N 1
ATOM 2003 C CA . ASN A 1 256 ? 13.780 -5.836 13.792 1.00 48.69 256 ASN A CA 1
ATOM 2004 C C . ASN A 1 256 ? 13.155 -5.078 12.600 1.00 48.69 256 ASN A C 1
ATOM 2006 O O . ASN A 1 256 ? 13.818 -4.231 11.999 1.00 48.69 256 ASN A O 1
ATOM 2010 N N . ASP A 1 257 ? 11.885 -5.311 12.275 1.00 47.00 257 ASP A N 1
ATOM 2011 C CA . ASP A 1 257 ? 11.262 -4.803 11.044 1.00 47.00 257 ASP A CA 1
ATOM 2012 C C . ASP A 1 257 ? 10.806 -3.356 11.178 1.00 47.00 257 ASP A C 1
ATOM 2014 O O . ASP A 1 257 ? 9.741 -3.142 11.732 1.00 47.00 257 ASP A O 1
ATOM 2018 N N . THR A 1 258 ? 11.620 -2.365 10.747 1.00 51.69 258 THR A N 1
ATOM 2019 C CA . THR A 1 258 ? 11.337 -0.898 10.831 1.00 51.69 258 THR A CA 1
ATOM 2020 C C . THR A 1 258 ? 9.879 -0.513 10.531 1.00 51.69 258 THR A C 1
ATOM 2022 O O . THR A 1 258 ? 9.191 -1.184 9.775 1.00 51.69 258 THR A O 1
ATOM 2025 N N . CYS A 1 259 ? 9.416 0.633 11.039 1.00 48.94 259 CYS A N 1
ATOM 2026 C CA . CYS A 1 259 ? 8.030 1.101 10.877 1.00 48.94 259 CYS A CA 1
ATOM 2027 C C . CYS A 1 259 ? 7.559 1.278 9.411 1.00 48.94 259 CYS A C 1
ATOM 2029 O O . CYS A 1 259 ? 6.403 1.566 9.118 1.00 48.94 259 CYS A O 1
ATOM 2031 N N . SER A 1 260 ? 8.499 1.134 8.485 1.00 45.41 260 SER A N 1
ATOM 2032 C CA . SER A 1 260 ? 8.342 1.104 7.041 1.00 45.41 260 SER A CA 1
ATOM 2033 C C . SER A 1 260 ? 8.068 -0.280 6.440 1.00 45.41 260 SER A C 1
ATOM 2035 O O . SER A 1 260 ? 7.883 -0.325 5.231 1.00 45.41 260 SER A O 1
ATOM 2037 N N . PHE A 1 261 ? 8.061 -1.377 7.210 1.00 42.09 261 PHE A N 1
ATOM 2038 C CA . PHE A 1 261 ? 7.730 -2.717 6.711 1.00 42.09 261 PHE A CA 1
ATOM 2039 C C . PHE A 1 261 ? 6.218 -2.880 6.522 1.00 42.09 261 PHE A C 1
ATOM 2041 O O . PHE A 1 261 ? 5.424 -2.502 7.381 1.00 42.09 261 PHE A O 1
ATOM 2048 N N . PHE A 1 262 ? 5.798 -3.430 5.384 1.00 50.25 262 PHE A N 1
ATOM 2049 C CA . PHE A 1 262 ? 4.402 -3.796 5.179 1.00 50.25 262 PHE A CA 1
ATOM 2050 C C . PHE A 1 262 ? 4.142 -5.201 5.717 1.00 50.25 262 PHE A C 1
ATOM 2052 O O . PHE A 1 262 ? 4.893 -6.136 5.448 1.00 50.25 262 PHE A O 1
ATOM 2059 N N . TYR A 1 263 ? 3.065 -5.327 6.480 1.00 52.88 263 TYR A N 1
ATOM 2060 C CA . TYR A 1 263 ? 2.586 -6.582 7.027 1.00 52.88 263 TYR A CA 1
ATOM 2061 C C . TYR A 1 263 ? 1.251 -6.904 6.362 1.00 52.88 263 TYR A C 1
ATOM 2063 O O . TYR A 1 263 ? 0.329 -6.089 6.414 1.00 52.88 263 TYR A O 1
ATOM 2071 N N . GLU A 1 264 ? 1.164 -8.062 5.715 1.00 56.59 264 GLU A N 1
ATOM 2072 C CA . GLU A 1 264 ? -0.097 -8.615 5.230 1.00 56.59 264 GLU A CA 1
ATOM 2073 C C . GLU A 1 264 ? -0.639 -9.541 6.323 1.00 56.59 264 GLU A C 1
ATOM 2075 O O . GLU A 1 264 ? -0.162 -10.672 6.459 1.00 56.59 264 GLU A O 1
ATOM 2080 N N . PRO A 1 265 ? -1.558 -9.059 7.179 1.00 65.19 265 PRO A N 1
ATOM 2081 C CA . PRO A 1 265 ? -2.094 -9.909 8.217 1.00 65.19 265 PRO A CA 1
ATOM 2082 C C . PRO A 1 265 ? -2.900 -11.043 7.585 1.00 65.19 265 PRO A C 1
ATOM 2084 O O . PRO A 1 265 ? -3.715 -10.772 6.697 1.00 65.19 265 PRO A O 1
ATOM 2087 N N . PRO A 1 266 ? -2.742 -12.293 8.054 1.00 77.88 266 PRO A N 1
ATOM 2088 C CA . PRO A 1 266 ? -3.669 -13.356 7.715 1.00 77.88 266 PRO A CA 1
ATOM 2089 C C . PRO A 1 266 ? -5.092 -12.867 7.986 1.00 77.88 266 PRO A C 1
ATOM 2091 O O . PRO A 1 266 ? -5.413 -12.434 9.094 1.00 77.88 266 PRO A O 1
ATOM 2094 N N . VAL A 1 267 ? -5.938 -12.887 6.956 1.00 82.00 267 VAL A N 1
ATOM 2095 C CA . VAL A 1 267 ? -7.296 -12.329 7.019 1.00 82.00 267 VAL A CA 1
ATOM 2096 C C . VAL A 1 267 ? -8.091 -12.942 8.175 1.00 82.00 267 VAL A C 1
ATOM 2098 O O . VAL A 1 267 ? -8.760 -12.217 8.913 1.00 82.00 267 VAL A O 1
ATOM 2101 N N . ASP A 1 268 ? -7.947 -14.251 8.382 1.00 84.81 268 ASP A N 1
ATOM 2102 C CA . ASP A 1 268 ? -8.589 -14.980 9.479 1.00 84.81 268 ASP A CA 1
ATOM 2103 C C . ASP A 1 268 ? -8.116 -14.487 10.855 1.00 84.81 268 ASP A C 1
ATOM 2105 O O . ASP A 1 268 ? -8.919 -14.309 11.768 1.00 84.81 268 ASP A O 1
ATOM 2109 N N . GLU A 1 269 ? -6.832 -14.150 10.995 1.00 81.94 269 GLU A N 1
ATOM 2110 C CA . GLU A 1 269 ? -6.285 -13.617 12.243 1.00 81.94 269 GLU A CA 1
ATOM 2111 C C . GLU A 1 269 ? -6.814 -12.205 12.540 1.00 81.94 269 GLU A C 1
ATOM 2113 O O . GLU A 1 269 ? -7.141 -11.889 13.687 1.00 81.94 269 GLU A O 1
ATOM 2118 N N . VAL A 1 270 ? -6.975 -11.355 11.516 1.00 82.88 270 VAL A N 1
ATOM 2119 C CA . VAL A 1 270 ? -7.647 -10.050 11.677 1.00 82.88 270 VAL A CA 1
ATOM 2120 C C . VAL A 1 270 ? -9.074 -10.249 12.173 1.00 82.88 270 VAL A C 1
ATOM 2122 O O . VAL A 1 270 ? -9.501 -9.564 13.104 1.00 82.88 270 VAL A O 1
ATOM 2125 N N . VAL A 1 271 ? -9.811 -11.187 11.573 1.00 88.94 271 VAL A N 1
ATOM 2126 C CA . VAL A 1 271 ? -11.183 -11.515 11.978 1.00 88.94 271 VAL A CA 1
ATOM 2127 C C . VAL A 1 271 ? -11.221 -11.969 13.439 1.00 88.94 271 VAL A C 1
ATOM 2129 O O . VAL A 1 271 ? -12.041 -11.464 14.211 1.00 88.94 271 VAL A O 1
ATOM 2132 N N . ASP A 1 272 ? -10.317 -12.852 13.855 1.00 86.94 272 ASP A N 1
ATOM 2133 C CA . ASP A 1 272 ? -10.262 -13.347 15.232 1.00 86.94 272 ASP A CA 1
ATOM 2134 C C . ASP A 1 272 ? -9.906 -12.248 16.238 1.00 86.94 272 ASP A C 1
ATOM 2136 O O . ASP A 1 272 ? -10.545 -12.130 17.290 1.00 86.94 272 ASP A O 1
ATOM 2140 N N . LEU A 1 273 ? -8.957 -11.369 15.909 1.00 85.31 273 LEU A N 1
ATOM 2141 C CA . LEU A 1 273 ? -8.626 -10.217 16.749 1.00 85.31 273 LEU A CA 1
ATOM 2142 C C . LEU A 1 273 ? -9.804 -9.250 16.888 1.00 85.31 273 LEU A C 1
ATOM 2144 O O . LEU A 1 273 ? -10.096 -8.796 17.997 1.00 85.31 273 LEU A O 1
ATOM 2148 N N . VAL A 1 274 ? -10.522 -8.965 15.797 1.00 89.00 274 VAL A N 1
ATOM 2149 C CA . VAL A 1 274 ? -11.734 -8.131 15.841 1.00 89.00 274 VAL A CA 1
ATOM 2150 C C . VAL A 1 274 ? -12.808 -8.780 16.713 1.00 89.00 274 VAL A C 1
ATOM 2152 O O . VAL A 1 274 ? -13.407 -8.103 17.554 1.00 89.00 274 VAL A O 1
ATOM 2155 N N . ARG A 1 275 ? -13.017 -10.097 16.588 1.00 93.56 275 ARG A N 1
ATOM 2156 C CA . ARG A 1 275 ? -13.952 -10.857 17.432 1.00 93.56 275 ARG A CA 1
ATOM 2157 C C . ARG A 1 275 ? -13.591 -10.720 18.911 1.00 93.56 275 ARG A C 1
ATOM 2159 O O . ARG A 1 275 ? -14.460 -10.404 19.727 1.00 93.56 275 ARG A O 1
ATOM 2166 N N . ASN A 1 276 ? -12.314 -10.890 19.246 1.00 87.44 276 ASN A N 1
ATOM 2167 C CA . ASN A 1 276 ? -11.809 -10.779 20.613 1.00 87.44 276 ASN A CA 1
ATOM 2168 C C . ASN A 1 276 ? -11.981 -9.363 21.179 1.00 87.44 276 ASN A C 1
ATOM 2170 O O . ASN A 1 276 ? -12.454 -9.204 22.306 1.00 87.44 276 ASN A O 1
ATOM 2174 N N . LEU A 1 277 ? -11.687 -8.328 20.388 1.00 85.69 277 LEU A N 1
ATOM 2175 C CA . LEU A 1 277 ? -11.906 -6.930 20.770 1.00 85.69 277 LEU A CA 1
ATOM 2176 C C . LEU A 1 277 ? -13.383 -6.622 21.051 1.00 85.69 277 LEU A C 1
ATOM 2178 O O . LEU A 1 277 ? -13.700 -5.946 22.032 1.00 85.69 277 LEU A O 1
ATOM 2182 N N . LEU A 1 278 ? -14.297 -7.135 20.225 1.00 89.75 278 LEU A N 1
ATOM 2183 C CA . LEU A 1 278 ? -15.739 -6.964 20.426 1.00 89.75 278 LEU A CA 1
ATOM 2184 C C . LEU A 1 278 ? -16.241 -7.703 21.679 1.00 89.75 278 LEU A C 1
ATOM 2186 O O . LEU A 1 278 ? -17.099 -7.185 22.397 1.00 89.75 278 LEU A O 1
ATOM 2190 N N . VAL A 1 279 ? -15.706 -8.891 21.980 1.00 88.12 279 VAL A N 1
ATOM 2191 C CA . VAL A 1 279 ? -15.989 -9.603 23.242 1.00 88.12 279 VAL A CA 1
ATOM 2192 C C . VAL A 1 279 ? -15.497 -8.794 24.443 1.00 88.12 279 VAL A C 1
ATOM 2194 O O . VAL A 1 279 ? -16.285 -8.547 25.358 1.00 88.12 279 VAL A O 1
ATOM 2197 N N . ALA A 1 280 ? -14.249 -8.322 24.410 1.00 82.56 280 ALA A N 1
ATOM 2198 C CA . ALA A 1 280 ? -13.668 -7.507 25.477 1.00 82.56 280 ALA A CA 1
ATOM 2199 C C . ALA A 1 280 ? -14.470 -6.218 25.707 1.00 82.56 280 ALA A C 1
ATOM 2201 O O . ALA A 1 280 ? -14.744 -5.849 26.850 1.00 82.56 280 ALA A O 1
ATOM 2202 N N . LYS A 1 281 ? -14.932 -5.572 24.627 1.00 85.94 281 LYS A N 1
ATOM 2203 C CA . LYS A 1 281 ? -15.829 -4.415 24.711 1.00 85.94 281 LYS A CA 1
ATOM 2204 C C . LYS A 1 281 ? -17.107 -4.736 25.474 1.00 85.94 281 LYS A C 1
ATOM 2206 O O . LYS A 1 281 ? -17.448 -4.014 26.405 1.00 85.94 281 LYS A O 1
ATOM 2211 N N . ARG A 1 282 ? -17.810 -5.808 25.096 1.00 88.56 282 ARG A N 1
ATOM 2212 C CA . ARG A 1 282 ? -19.071 -6.198 25.751 1.00 88.56 282 ARG A CA 1
ATOM 2213 C C . ARG A 1 282 ? -18.880 -6.444 27.245 1.00 88.56 282 ARG A C 1
ATOM 2215 O O . ARG A 1 282 ? -19.709 -6.011 28.037 1.00 88.56 282 ARG A O 1
ATOM 2222 N N . GLN A 1 283 ? -17.780 -7.089 27.626 1.00 85.00 283 GLN A N 1
ATOM 2223 C CA . GLN A 1 283 ? -17.435 -7.310 29.032 1.00 85.00 283 GLN A CA 1
ATOM 2224 C C . GLN A 1 283 ? -17.166 -5.991 29.766 1.00 85.00 283 GLN A C 1
ATOM 2226 O O . GLN A 1 283 ? -17.696 -5.778 30.854 1.00 85.00 283 GLN A O 1
ATOM 2231 N N . ALA A 1 284 ? -16.393 -5.083 29.162 1.00 80.88 284 ALA A N 1
ATOM 2232 C CA . ALA A 1 284 ? -16.110 -3.773 29.744 1.00 80.88 284 ALA A CA 1
ATOM 2233 C C . ALA A 1 284 ? -17.383 -2.930 29.917 1.00 80.88 284 ALA A C 1
ATOM 2235 O O . ALA A 1 284 ? -17.558 -2.276 30.948 1.00 80.88 284 ALA A O 1
ATOM 2236 N N . ASP A 1 285 ? -18.272 -2.943 28.925 1.00 81.81 285 ASP A N 1
ATOM 2237 C CA . ASP A 1 285 ? -19.538 -2.210 28.956 1.00 81.81 285 ASP A CA 1
ATOM 2238 C C . ASP A 1 285 ? -20.499 -2.790 30.005 1.00 81.81 285 ASP A C 1
ATOM 2240 O O . ASP A 1 285 ? -21.098 -2.021 30.749 1.00 81.81 285 ASP A O 1
ATOM 2244 N N . ALA A 1 286 ? -20.562 -4.117 30.164 1.00 86.31 286 ALA A N 1
ATOM 2245 C CA . ALA A 1 286 ? -21.347 -4.764 31.222 1.00 86.31 286 ALA A CA 1
ATOM 2246 C C . ALA A 1 286 ? -20.824 -4.476 32.643 1.00 86.31 286 ALA A C 1
ATOM 2248 O O . ALA A 1 286 ? -21.597 -4.479 33.597 1.00 86.31 286 ALA A O 1
ATOM 2249 N N . ALA A 1 287 ? -19.519 -4.232 32.789 1.00 81.06 287 ALA A N 1
ATOM 2250 C CA . ALA A 1 287 ? -18.893 -3.894 34.065 1.00 81.06 287 ALA A CA 1
ATOM 2251 C C . ALA A 1 287 ? -18.943 -2.389 34.398 1.00 81.06 287 ALA A C 1
ATOM 2253 O O . ALA A 1 287 ? -18.533 -1.993 35.492 1.00 81.06 287 ALA A O 1
ATOM 2254 N N . ALA A 1 288 ? -19.390 -1.530 33.474 1.00 76.62 288 ALA A N 1
ATOM 2255 C CA . ALA A 1 288 ? -19.540 -0.110 33.768 1.00 76.62 288 ALA A CA 1
ATOM 2256 C C . ALA A 1 288 ? -20.682 0.109 34.766 1.00 76.62 288 ALA A C 1
ATOM 2258 O O . ALA A 1 288 ? -21.756 -0.462 34.577 1.00 76.62 288 ALA A O 1
ATOM 2259 N N . PRO A 1 289 ? -20.492 0.955 35.795 1.00 78.69 289 PRO A N 1
ATOM 2260 C CA . PRO A 1 289 ? -21.626 1.419 36.572 1.00 78.69 289 PRO A CA 1
ATOM 2261 C C . PRO A 1 289 ? -22.608 2.162 35.645 1.00 78.69 289 PRO A C 1
ATOM 2263 O O . PRO A 1 289 ? -22.150 2.838 34.715 1.00 78.69 289 PRO A O 1
ATOM 2266 N N . PRO A 1 290 ? -23.922 2.003 35.878 1.00 71.31 290 PRO A N 1
ATOM 2267 C CA . PRO A 1 290 ? -24.960 2.683 35.112 1.00 71.31 290 PRO A CA 1
ATOM 2268 C C . PRO A 1 290 ? -24.878 4.210 35.225 1.00 71.31 290 PRO A C 1
ATOM 2270 O O . PRO A 1 290 ? -24.360 4.715 36.251 1.00 71.31 290 PRO A O 1
#

pLDDT: mean 77.7, std 17.12, range [29.42, 98.31]

Foldseek 3Di:
DFKWKAFLAGWIDTPPDTDQAQAPCSVVCVVVDDPDDDPDAAEAAAEEELHRVVCLPPCCVVQWRLLLCLVCLVVCVVCVSYAYEHAQDDPVSLPLNQQSCVLSVNHSVRYHHGGMYIYNYYDYRHGAHYVGGDPVSVVSVVVSVCPLVVLCCVLCVVDDRDDDPVDDDPVVLLVCLCPAQEAEDEDDPSLVSVLSHDAQHAYEYEFAQAAPPVCVCVQDDDDDDDDDDADDPDDDDDDDDHHHRYHYDNADDDNPAPRSHDGDDDSVVSSVVVVVSSVSSVVVVVPDDD

Sequence (290 aa):
MADVYFNSFGFFWNDKDSVVPNACLSRQLGNIFNRSVPLDIESFEKVVVLTQGYGDSYYHFVVESLSRLPVVLDVLKENPDIQVAVPRRRDSSKEYIYQFLELLGVARERVRFVRKVHAGLAIIPSSTVCFRANAAPITMLRHALLQVQEALKLNFPEFRVVEFSGAGSIRSQLKIFATASVIVGPHGAGLANMIASPLRTPVLEIAPTNCPSCFLTLAVKHLADGGTTALFVFFSTPRAQLQHIYARHPGGNQWNDTCSFFYEPPVDEVVDLVRNLLVAKRQADAAAPP

Secondary structure (DSSP, 8-state):
---EEEETT--EE-SS-EE--S-TTHHHHGGG------SS-EEEEEEEE---TTTTSHHIIIIIIGGGGGGGHHHHHH-TT-EEEEE-S-GGGHHHHHHHHHHTT--GGGEEEESEEEEEEEE-PPPPBTTB--HHHHHHHHHHHTHHHHHHHHH-TTS------S-S-HHHHHHHHHT-S-EEEESSGGGGGGGGSPTT--EEEEEETTS--TTHHHHB----S----S-------SS---B--EEEEEESS-TT--TT------HHHHHHHHHHHHHHHHHHHHTS--

InterPro domains:
  IPR049625 Glycosyltransferase 61, catalytic domain [PF04577] (144-202)